Protein AF-0000000078837590 (afdb_homodimer)

Solvent-accessible surface area (backbone atoms only — not comparable to full-atom values): 17586 Å² total; per-residue (Å²): 121,80,47,69,58,87,57,67,64,62,60,65,72,37,72,55,81,73,55,77,30,32,22,43,84,64,49,74,47,42,57,73,75,44,57,78,36,27,34,36,40,36,36,33,42,47,67,76,32,67,61,47,45,52,48,51,50,51,49,50,75,42,40,65,63,36,47,76,66,53,32,44,61,33,37,37,29,40,46,47,33,43,48,43,36,52,52,24,64,75,69,64,49,80,62,54,42,28,25,32,35,66,67,68,38,51,60,35,47,75,52,34,31,50,33,80,94,73,58,31,35,42,34,30,41,35,34,27,37,34,88,41,30,21,73,39,63,47,66,34,67,30,55,60,49,69,77,56,65,68,60,50,50,51,52,54,51,58,70,67,46,76,77,80,127,123,81,48,69,58,87,59,65,62,61,62,64,72,36,71,55,81,75,55,77,29,32,22,44,84,64,49,75,47,41,56,74,74,41,57,78,35,27,35,35,40,36,36,33,44,48,69,76,32,68,60,46,44,54,48,51,51,51,50,49,74,42,41,65,63,36,48,77,68,52,33,46,61,35,38,37,29,40,47,48,33,43,49,44,36,52,50,25,63,75,70,62,48,80,63,54,42,29,25,33,34,68,66,68,38,52,62,34,47,75,53,33,31,50,33,80,91,73,59,32,35,42,33,30,42,35,34,27,38,35,88,41,31,21,72,40,64,46,66,33,67,31,55,60,49,69,78,57,66,66,60,50,50,50,54,53,53,60,69,66,44,75,78,82,126

Structure (mmCIF, N/CA/C/O backbone):
data_AF-0000000078837590-model_v1
#
loop_
_entity.id
_entity.type
_entity.pdbx_description
1 polymer Peroxiredoxin
#
loop_
_atom_site.group_PDB
_atom_site.id
_atom_site.type_symbol
_atom_site.label_atom_id
_atom_site.label_alt_id
_atom_site.label_comp_id
_atom_site.label_asym_id
_atom_site.label_entity_id
_atom_site.label_seq_id
_atom_site.pdbx_PDB_ins_code
_atom_site.Cartn_x
_atom_site.Cartn_y
_atom_site.Cartn_z
_atom_site.occupancy
_atom_site.B_iso_or_equiv
_atom_site.auth_seq_id
_atom_site.auth_comp_id
_atom_site.auth_asym_id
_atom_site.auth_atom_id
_atom_site.pdbx_PDB_model_num
ATOM 1 N N . MET A 1 1 ? 6.086 10.523 -9.984 1 81 1 MET A N 1
ATOM 2 C CA . MET A 1 1 ? 4.656 10.742 -10.188 1 81 1 MET A CA 1
ATOM 3 C C . MET A 1 1 ? 4.375 12.1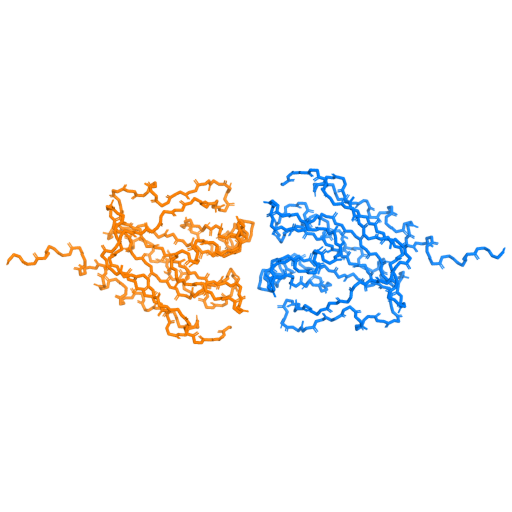95 -10.539 1 81 1 MET A C 1
ATOM 5 O O . MET A 1 1 ? 4.992 13.109 -9.984 1 81 1 MET A O 1
ATOM 9 N N . GLU A 1 2 ? 3.623 12.359 -11.523 1 84.5 2 GLU A N 1
ATOM 10 C CA . GLU A 1 2 ? 3.254 13.695 -11.984 1 84.5 2 GLU A CA 1
ATOM 11 C C . GLU A 1 2 ? 1.745 13.812 -12.18 1 84.5 2 GLU A C 1
ATOM 13 O O . GLU A 1 2 ? 1.068 12.82 -12.445 1 84.5 2 GLU A O 1
ATOM 18 N N . GLY A 1 3 ? 1.24 14.961 -11.891 1 91.5 3 GLY A N 1
ATOM 19 C CA . GLY A 1 3 ? -0.169 15.242 -12.109 1 91.5 3 GLY A CA 1
ATOM 20 C C . GLY A 1 3 ? -0.616 16.562 -11.5 1 91.5 3 GLY A C 1
ATOM 21 O O . GLY A 1 3 ? -0.121 16.953 -10.445 1 91.5 3 GLY A O 1
ATOM 22 N N . ASP A 1 4 ? -1.577 17.141 -12.156 1 95.62 4 ASP A N 1
ATOM 23 C CA . ASP A 1 4 ? -2.174 18.359 -11.641 1 95.62 4 ASP A CA 1
ATOM 24 C C . ASP A 1 4 ? -3.176 18.062 -10.531 1 95.62 4 ASP A C 1
ATOM 26 O O . ASP A 1 4 ? -3.768 16.984 -10.5 1 95.62 4 ASP A O 1
ATOM 30 N N . ALA A 1 5 ? -3.289 19.016 -9.68 1 95.94 5 ALA A N 1
ATOM 31 C CA . ALA A 1 5 ? -4.34 18.891 -8.672 1 95.94 5 ALA A CA 1
ATOM 32 C C . ALA A 1 5 ? -5.711 18.75 -9.32 1 95.94 5 ALA A C 1
ATOM 34 O O . ALA A 1 5 ? -6 19.422 -10.32 1 95.94 5 ALA A O 1
ATOM 35 N N . VAL A 1 6 ? -6.508 17.984 -8.742 1 94.62 6 VAL A N 1
ATOM 36 C CA . VAL A 1 6 ? -7.836 17.766 -9.305 1 94.62 6 VAL A CA 1
ATOM 37 C C . VAL A 1 6 ? -8.891 18 -8.227 1 94.62 6 VAL A C 1
ATOM 39 O O . VAL A 1 6 ? -10.07 17.703 -8.43 1 94.62 6 VAL A O 1
ATOM 42 N N . SER A 1 7 ? -8.461 18.453 -7.07 1 93.31 7 SER A N 1
ATOM 43 C CA . SER A 1 7 ? -9.359 18.594 -5.93 1 93.31 7 SER A CA 1
ATOM 44 C C . SER A 1 7 ? -9.336 20.016 -5.379 1 93.31 7 SER A C 1
ATOM 46 O O . SER A 1 7 ? -8.352 20.734 -5.559 1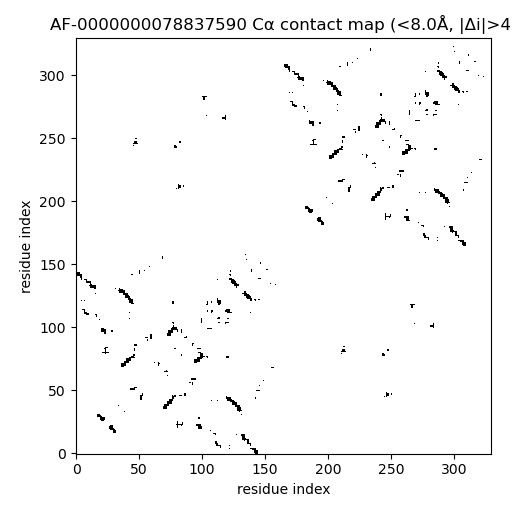 9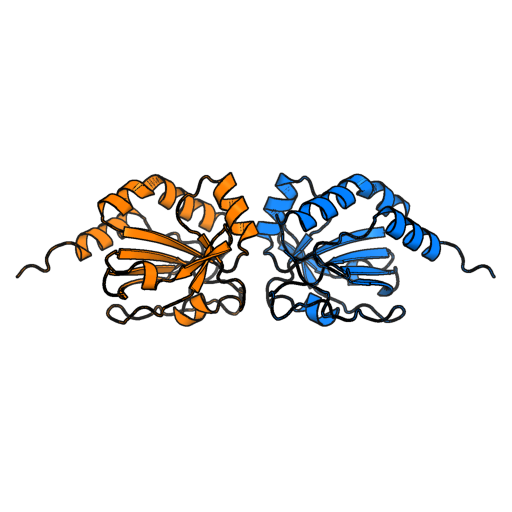3.31 7 SER A O 1
ATOM 48 N N . THR A 1 8 ? -10.461 20.359 -4.75 1 92.69 8 THR A N 1
ATOM 49 C CA . THR A 1 8 ? -10.562 21.578 -3.961 1 92.69 8 THR A CA 1
ATOM 50 C C . THR A 1 8 ? -10.648 21.25 -2.473 1 92.69 8 THR A C 1
ATOM 52 O O . THR A 1 8 ? -11.523 20.5 -2.045 1 92.69 8 THR A O 1
ATOM 55 N N . PRO A 1 9 ? -9.719 21.797 -1.776 1 95.5 9 PRO A N 1
ATOM 56 C CA . PRO A 1 9 ? -9.695 21.453 -0.353 1 95.5 9 PRO A CA 1
ATOM 57 C C . PRO A 1 9 ? -10.93 21.953 0.394 1 95.5 9 PRO A C 1
ATOM 59 O O . PRO A 1 9 ? -11.648 22.812 -0.107 1 95.5 9 PRO A O 1
ATOM 62 N N . LEU A 1 10 ? -11.18 21.375 1.578 1 98 10 LEU A N 1
ATOM 63 C CA . LEU A 1 10 ? -12.195 21.859 2.504 1 98 10 LEU A CA 1
ATOM 64 C C . LEU A 1 10 ? -11.922 23.312 2.898 1 98 10 LEU A C 1
ATOM 66 O O . LEU A 1 10 ? -10.781 23.766 2.836 1 98 10 LEU A O 1
ATOM 70 N N . LYS A 1 11 ? -12.906 23.969 3.357 1 97.25 11 LYS A N 1
ATOM 71 C CA . LYS A 1 11 ? -12.781 25.391 3.674 1 97.25 11 LYS A CA 1
ATOM 72 C C . LYS A 1 11 ? -12.195 25.594 5.066 1 97.25 11 LYS A C 1
ATOM 74 O O . LYS A 1 11 ? -12.539 24.875 6.004 1 97.25 11 LYS A O 1
ATOM 79 N N . VAL A 1 12 ? -11.367 26.547 5.137 1 97.94 12 VAL A N 1
ATOM 80 C CA . VAL A 1 12 ? -10.867 27 6.434 1 97.94 12 VAL A CA 1
ATOM 81 C C . VAL A 1 12 ? -12.031 27.516 7.277 1 97.94 12 VAL A C 1
ATOM 83 O O . VAL A 1 12 ? -12.922 28.203 6.77 1 97.94 12 VAL A O 1
ATOM 86 N N . GLY A 1 13 ? -12.031 27.188 8.484 1 98 13 GLY A N 1
ATOM 87 C CA . GLY A 1 13 ? -13.094 27.625 9.383 1 98 13 GLY A CA 1
ATOM 88 C C . GLY A 1 13 ? -14.117 26.547 9.656 1 98 13 GLY A C 1
ATOM 89 O O . GLY A 1 13 ? -14.898 26.656 10.602 1 98 13 GLY A O 1
ATOM 90 N N . GLU A 1 14 ? -14.117 25.516 8.891 1 98.12 14 GLU A N 1
ATOM 91 C CA . GLU A 1 14 ? -15.062 24.406 9.07 1 98.12 14 GLU A CA 1
ATOM 92 C C . GLU A 1 14 ? -14.492 23.328 9.984 1 98.12 14 GLU A C 1
ATOM 94 O O . GLU A 1 14 ? -13.273 23.203 10.117 1 98.12 14 GLU A O 1
ATOM 99 N N . PRO A 1 15 ? -15.406 22.641 10.664 1 98.44 15 PRO A N 1
ATOM 100 C CA . PRO A 1 15 ? -14.914 21.5 11.43 1 98.44 15 PRO A CA 1
ATOM 101 C C . PRO A 1 15 ? -14.25 20.438 10.555 1 98.44 15 PRO A C 1
ATOM 103 O O . PRO A 1 15 ? -14.734 20.141 9.453 1 98.44 15 PRO A O 1
ATOM 106 N N . ALA A 1 16 ? -13.125 19.953 10.961 1 98.81 16 ALA A N 1
ATOM 107 C CA . ALA A 1 16 ? -12.461 18.875 10.242 1 98.81 16 ALA A CA 1
ATOM 108 C C . ALA A 1 16 ? -13.234 17.562 10.383 1 98.81 16 ALA A C 1
ATOM 110 O O . ALA A 1 16 ? -13.625 17.188 11.492 1 98.81 16 ALA A O 1
ATOM 111 N N . PRO A 1 17 ? -13.508 16.859 9.336 1 98.81 17 PRO A N 1
ATOM 112 C CA . PRO A 1 17 ? -14.125 15.547 9.477 1 98.81 17 PRO A CA 1
ATOM 113 C C . PRO A 1 17 ? -13.32 14.609 10.375 1 98.81 17 PRO A C 1
ATOM 115 O O . PRO A 1 17 ? -12.109 14.461 10.188 1 98.81 17 PRO A O 1
ATOM 118 N N . ASP A 1 18 ? -13.961 13.977 11.305 1 98.69 18 ASP A N 1
ATOM 119 C CA . ASP A 1 18 ? -13.273 13.016 12.164 1 98.69 18 ASP A CA 1
ATOM 120 C C . ASP A 1 18 ? -13 11.711 11.414 1 98.69 18 ASP A C 1
ATOM 122 O O . ASP A 1 18 ? -13.578 11.461 10.359 1 98.69 18 ASP A O 1
ATOM 126 N N . PHE A 1 19 ? -12.031 10.938 11.898 1 98.88 19 PHE A N 1
ATOM 127 C CA . PHE A 1 19 ? -11.719 9.625 11.352 1 98.88 19 PHE A CA 1
ATOM 128 C C . PHE A 1 19 ? -11.109 8.719 12.414 1 98.88 19 PHE A C 1
ATOM 130 O O . PHE A 1 19 ? -10.773 9.18 13.508 1 98.88 19 PHE A O 1
ATOM 137 N N . ALA A 1 20 ? -11.086 7.457 12.172 1 98.75 20 ALA A N 1
ATOM 138 C CA . ALA A 1 20 ? -10.367 6.426 12.922 1 98.75 20 ALA A CA 1
ATOM 139 C C . ALA A 1 20 ? -9.562 5.527 11.992 1 98.75 20 ALA A C 1
ATOM 141 O O . ALA A 1 20 ? -10.125 4.836 11.141 1 98.75 20 ALA A O 1
ATOM 142 N N . LEU A 1 21 ? -8.227 5.598 12.102 1 98.88 21 LEU A N 1
ATOM 143 C CA . LEU A 1 21 ? -7.336 4.844 11.219 1 98.88 21 LEU A CA 1
ATOM 144 C C . LEU A 1 21 ? -6.25 4.137 12.023 1 98.88 21 LEU A C 1
ATOM 146 O O . LEU A 1 21 ? -5.781 4.66 13.039 1 98.88 21 LEU A O 1
ATOM 150 N N . PRO A 1 22 ? -5.859 2.982 11.625 1 98.69 22 PRO A N 1
ATOM 151 C CA . PRO A 1 22 ? -4.73 2.334 12.289 1 98.69 22 PRO A CA 1
ATOM 152 C C . PRO A 1 22 ? -3.389 2.971 11.938 1 98.69 22 PRO A C 1
ATOM 154 O O . PRO A 1 22 ? -3.188 3.393 10.789 1 98.69 22 PRO A O 1
ATOM 157 N N . ASP A 1 23 ? -2.539 3.051 12.898 1 98.5 23 ASP A N 1
ATOM 158 C CA . ASP A 1 23 ? -1.154 3.422 12.625 1 98.5 23 ASP A CA 1
ATOM 159 C C . ASP A 1 23 ? -0.311 2.193 12.297 1 98.5 23 ASP A C 1
ATOM 161 O O . ASP A 1 23 ? -0.845 1.096 12.117 1 98.5 23 ASP A O 1
ATOM 165 N N . ALA A 1 24 ? 0.963 2.367 12.172 1 97.81 24 ALA A N 1
ATOM 166 C CA . ALA A 1 24 ? 1.878 1.322 11.719 1 97.81 24 ALA A CA 1
ATOM 167 C C . ALA A 1 24 ? 1.922 0.165 12.711 1 97.81 24 ALA A C 1
ATOM 169 O O . ALA A 1 24 ? 2.348 -0.941 12.367 1 97.81 24 ALA A O 1
ATOM 170 N N . ASN A 1 25 ? 1.481 0.411 13.953 1 96.62 25 ASN A N 1
ATOM 171 C CA . ASN A 1 25 ? 1.479 -0.621 14.984 1 96.62 25 ASN A CA 1
ATOM 172 C C . ASN A 1 25 ? 0.105 -1.266 15.133 1 96.62 25 ASN A C 1
ATOM 174 O O . ASN A 1 25 ? -0.098 -2.117 16 1 96.62 25 ASN A O 1
ATOM 178 N N . GLY A 1 26 ? -0.801 -0.802 14.352 1 97.12 26 GLY A N 1
ATOM 179 C CA . GLY A 1 26 ? -2.146 -1.353 14.406 1 97.12 26 GLY A CA 1
ATOM 180 C C . GLY A 1 26 ? -3.037 -0.661 15.422 1 97.12 26 GLY A C 1
ATOM 181 O O . GLY A 1 26 ? -4.191 -1.051 15.609 1 97.12 26 GLY A O 1
ATOM 182 N N . GLN A 1 27 ? -2.488 0.329 16.047 1 97.81 27 GLN A N 1
ATOM 183 C CA . GLN A 1 27 ? -3.291 1.099 17 1 97.81 27 GLN A CA 1
ATOM 184 C C . GLN A 1 27 ? -4.203 2.084 16.266 1 97.81 27 GLN A C 1
ATOM 186 O O . GLN A 1 27 ? -3.752 2.824 15.391 1 97.81 27 GLN A O 1
ATOM 191 N N . VAL A 1 28 ? -5.477 2.072 16.672 1 98.5 28 VAL A N 1
ATOM 192 C CA . VAL A 1 28 ? -6.43 2.99 16.062 1 98.5 28 VAL A CA 1
ATOM 193 C C . VAL A 1 28 ? -6.211 4.402 16.594 1 98.5 28 VAL A C 1
ATOM 195 O O . VAL A 1 28 ? -6.172 4.605 17.812 1 98.5 28 VAL A O 1
ATOM 198 N N . VAL A 1 29 ? -6.027 5.348 15.75 1 98.5 29 VAL A N 1
ATOM 199 C CA . VAL A 1 29 ? -5.859 6.766 16.062 1 98.5 29 VAL A CA 1
ATOM 200 C C . VAL A 1 29 ? -7.039 7.559 15.516 1 98.5 29 VAL A C 1
ATOM 202 O O . VAL A 1 29 ? -7.414 7.402 14.352 1 98.5 29 VAL A O 1
ATOM 205 N N . ARG A 1 30 ? -7.602 8.336 16.328 1 98.62 30 ARG A N 1
ATOM 206 C CA . ARG A 1 30 ? -8.703 9.219 15.945 1 98.62 30 ARG A CA 1
ATOM 207 C C . ARG A 1 30 ? -8.258 10.68 15.938 1 98.62 30 ARG A C 1
ATOM 209 O O . ARG A 1 30 ? -7.461 11.094 16.781 1 98.62 30 ARG A O 1
ATOM 216 N N . LEU A 1 31 ? -8.836 11.422 14.977 1 98.62 31 LEU A N 1
ATOM 217 C CA . LEU A 1 31 ? -8.555 12.852 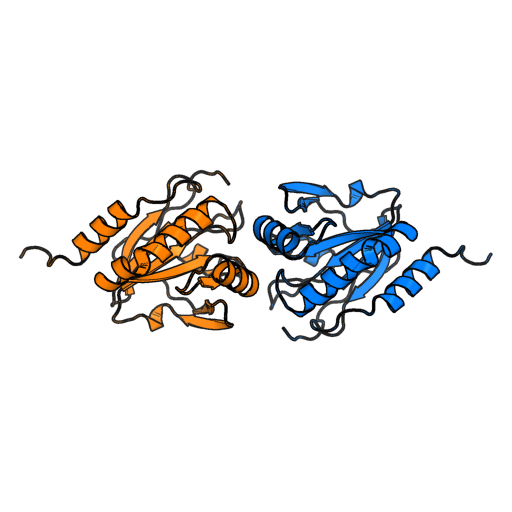15 1 98.62 31 LEU A CA 1
ATOM 218 C C . LEU A 1 31 ? -8.984 13.477 16.328 1 98.62 31 LEU A C 1
ATOM 220 O O . LEU A 1 31 ? -8.297 14.344 16.859 1 98.62 31 LEU A O 1
ATOM 224 N N . SER A 1 32 ? -10.125 13.047 16.812 1 97.88 32 SER A N 1
ATOM 225 C CA . SER A 1 32 ? -10.711 13.617 18.016 1 97.88 32 SER A CA 1
ATOM 226 C C . SER A 1 32 ? -9.812 13.375 19.219 1 97.88 32 SER A C 1
ATOM 228 O O . SER A 1 32 ? -9.969 14.031 20.266 1 97.88 32 SER A O 1
ATOM 230 N N . ASP A 1 33 ? -8.898 12.383 19.125 1 96.06 33 ASP A N 1
ATOM 231 C CA . ASP A 1 33 ? -7.957 12.102 20.203 1 96.06 33 ASP A CA 1
ATOM 232 C C . ASP A 1 33 ? -6.973 13.258 20.375 1 96.06 33 ASP A C 1
ATOM 234 O O . ASP A 1 33 ? -6.281 13.344 21.391 1 96.06 33 ASP A O 1
ATOM 238 N N . PHE A 1 34 ? -6.895 14.18 19.438 1 96.69 34 PHE A N 1
ATOM 239 C CA . PHE A 1 34 ? -5.902 15.242 19.453 1 96.69 34 PHE A CA 1
ATOM 240 C C . PHE A 1 34 ? -6.52 16.547 19.938 1 96.69 34 PHE A C 1
ATOM 242 O O . PHE A 1 34 ? -5.871 17.594 19.891 1 96.69 34 PHE A O 1
ATOM 249 N N . ARG A 1 35 ? -7.82 16.562 20.359 1 96.19 35 ARG A N 1
ATOM 250 C CA . ARG A 1 35 ? -8.398 17.781 20.906 1 96.19 35 ARG A CA 1
ATOM 251 C C . ARG A 1 35 ? -7.512 18.375 22 1 96.19 35 ARG A C 1
ATOM 253 O O . ARG A 1 35 ? -6.898 17.625 22.766 1 96.19 35 ARG A O 1
ATOM 260 N N . GLY A 1 36 ? -7.414 19.734 22 1 95.44 36 GLY A N 1
ATOM 261 C CA . GLY A 1 36 ? -6.512 20.406 22.922 1 95.44 36 GLY A CA 1
ATOM 262 C C . GLY A 1 36 ? -5.145 20.672 22.328 1 95.44 36 GLY A C 1
ATOM 263 O O . GLY A 1 36 ? -4.352 21.422 22.906 1 95.44 36 GLY A O 1
ATOM 264 N N . ARG A 1 37 ? -4.891 20.141 21.156 1 94.31 37 ARG A N 1
ATOM 265 C CA . ARG A 1 37 ? -3.641 20.328 20.422 1 94.31 37 ARG A CA 1
ATOM 266 C C . ARG A 1 37 ? -3.91 20.656 18.953 1 94.31 37 ARG A C 1
ATOM 268 O O . ARG A 1 37 ? -4.965 20.312 18.422 1 94.31 37 ARG A O 1
ATOM 275 N N . ASN A 1 38 ? -2.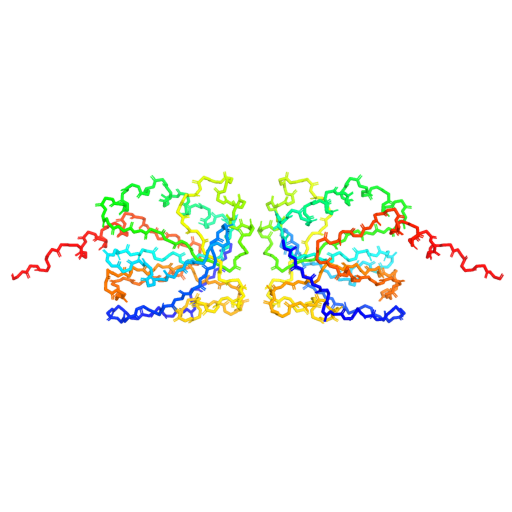998 21.328 18.344 1 97.5 38 ASN A N 1
ATOM 276 C CA . ASN A 1 38 ? -3.039 21.516 16.906 1 97.5 38 ASN A CA 1
ATOM 277 C C . ASN A 1 38 ? -2.445 20.312 16.172 1 97.5 38 ASN A C 1
ATOM 279 O O . ASN A 1 38 ? -1.45 19.734 16.609 1 97.5 38 ASN A O 1
ATOM 283 N N . VAL A 1 39 ? -3.072 19.938 15.102 1 98.69 39 VAL A N 1
ATOM 284 C CA . VAL A 1 39 ? -2.623 18.781 14.328 1 98.69 39 VAL A CA 1
ATOM 285 C C . VAL A 1 39 ? -2.418 19.188 12.867 1 98.69 39 VAL A C 1
ATOM 287 O O . VAL A 1 39 ? -3.295 19.797 12.258 1 98.69 39 VAL A O 1
ATOM 290 N N . LEU A 1 40 ? -1.256 18.922 12.375 1 98.88 40 LEU A N 1
ATOM 291 C CA . LEU A 1 40 ? -1.021 19 10.938 1 98.88 40 LEU A CA 1
ATOM 292 C C . LEU A 1 40 ? -1.229 17.641 10.281 1 98.88 40 LEU A C 1
ATOM 294 O O . LEU A 1 40 ? -0.418 16.734 10.453 1 98.88 40 LEU A O 1
ATOM 298 N N . LEU A 1 41 ? -2.334 17.5 9.562 1 98.88 41 LEU A N 1
ATOM 299 C CA . LEU A 1 41 ? -2.568 16.312 8.742 1 98.88 41 LEU A CA 1
ATOM 300 C C . LEU A 1 41 ? -1.825 16.422 7.418 1 98.88 41 LEU A C 1
ATOM 302 O O . LEU A 1 41 ? -2.021 17.375 6.66 1 98.88 41 LEU A O 1
ATOM 306 N N . VAL A 1 42 ? -1.005 15.523 7.207 1 98.94 42 VAL A N 1
ATOM 307 C CA . VAL A 1 42 ? -0.214 15.461 5.98 1 98.94 42 VAL A CA 1
ATOM 308 C C . VAL A 1 42 ? -0.719 14.328 5.098 1 98.94 42 VAL A C 1
ATOM 310 O O . VAL A 1 42 ? -0.318 13.172 5.27 1 98.94 42 VAL A O 1
ATOM 313 N N . PHE A 1 43 ? -1.58 14.641 4.176 1 98.94 43 PHE A N 1
ATOM 314 C CA . PHE A 1 43 ? -1.967 13.68 3.148 1 98.94 43 PHE A CA 1
ATOM 315 C C . PHE A 1 43 ? -0.892 13.57 2.076 1 98.94 43 PHE A C 1
ATOM 317 O O . PHE A 1 43 ? -0.503 14.57 1.475 1 98.94 43 PHE A O 1
ATOM 324 N N . TYR A 1 44 ? -0.37 12.398 1.866 1 98.81 44 TYR A N 1
ATOM 325 C CA . TYR A 1 44 ? 0.648 12.195 0.842 1 98.81 44 TYR A CA 1
ATOM 326 C C . TYR A 1 44 ? 0.34 10.961 0.003 1 98.81 44 TYR A C 1
ATOM 328 O O . TYR A 1 44 ? -0.373 10.055 0.452 1 98.81 44 TYR A O 1
ATOM 336 N N . PRO A 1 45 ? 0.837 10.891 -1.244 1 98.44 45 PRO A N 1
ATOM 337 C CA . PRO A 1 45 ? 0.424 9.836 -2.174 1 98.44 45 PRO A CA 1
ATOM 338 C C . PRO A 1 45 ? 0.786 8.438 -1.682 1 98.44 45 PRO A C 1
ATOM 340 O O . PRO A 1 45 ? -0.093 7.68 -1.261 1 98.44 45 PRO A O 1
ATOM 343 N N . LEU A 1 46 ? 2.168 8.148 -1.618 1 98.75 46 LEU A N 1
ATOM 344 C CA . LEU A 1 46 ? 2.549 6.766 -1.368 1 98.75 46 LEU A CA 1
ATOM 345 C C . LEU A 1 46 ? 3.869 6.691 -0.608 1 98.75 46 LEU A C 1
ATOM 347 O O . LEU A 1 46 ? 4.781 7.48 -0.867 1 98.75 46 LEU A O 1
ATOM 351 N N . ASP A 1 47 ? 3.922 5.656 0.295 1 98.75 47 ASP A N 1
ATOM 352 C CA . ASP A 1 47 ? 5.211 5.305 0.883 1 98.75 47 ASP A CA 1
ATOM 353 C C . ASP A 1 47 ? 6.25 5.02 -0.2 1 98.75 47 ASP A C 1
ATOM 355 O O . ASP A 1 47 ? 5.914 4.496 -1.265 1 98.75 47 ASP A O 1
ATOM 359 N N . TRP A 1 48 ? 7.605 5.457 0.073 1 98 48 TRP A N 1
ATOM 360 C CA . TRP A 1 48 ? 8.773 5.078 -0.708 1 98 48 TRP A CA 1
ATOM 361 C C . TRP A 1 48 ? 8.836 5.859 -2.016 1 98 48 TRP A C 1
ATOM 363 O O . TRP A 1 48 ? 9.828 5.793 -2.74 1 98 48 TRP A O 1
ATOM 373 N N . SER A 1 49 ? 7.738 6.562 -2.4 1 97.19 49 SER A N 1
ATOM 374 C CA . SER A 1 49 ? 7.887 7.445 -3.553 1 97.19 49 SER A CA 1
ATOM 375 C C . SER A 1 49 ? 8.906 8.547 -3.279 1 97.19 49 SER A C 1
ATOM 377 O O . SER A 1 49 ? 9.016 9.031 -2.15 1 97.19 49 SER A O 1
ATOM 379 N N . PRO A 1 50 ? 9.625 8.977 -4.25 1 95.38 50 PRO A N 1
ATOM 380 C CA . PRO A 1 50 ? 10.695 9.945 -4.023 1 95.38 50 PRO A CA 1
ATOM 381 C C . PRO A 1 50 ? 10.188 11.25 -3.406 1 95.38 50 PRO A C 1
ATOM 383 O O . PRO A 1 50 ? 10.773 11.75 -2.443 1 95.38 50 PRO A O 1
ATOM 386 N N . GLY A 1 51 ? 9.148 11.859 -3.996 1 96.25 51 GLY A N 1
ATOM 387 C CA . GLY A 1 51 ? 8.617 13.109 -3.477 1 96.25 51 GLY A CA 1
ATOM 388 C C . GLY A 1 51 ? 8.117 12.992 -2.049 1 96.25 51 GLY A C 1
ATOM 389 O O . GLY A 1 51 ? 8.344 13.891 -1.232 1 96.25 51 GLY A O 1
ATOM 390 N N . CYS A 1 52 ? 7.441 11.945 -1.725 1 98.06 52 CYS A N 1
ATOM 391 C CA . CYS A 1 52 ? 6.934 11.727 -0.374 1 98.06 52 CYS A CA 1
ATOM 392 C C . CYS A 1 52 ? 8.078 11.492 0.607 1 98.06 52 CYS A C 1
ATOM 394 O O . CYS A 1 52 ? 8.016 11.938 1.756 1 98.06 52 CYS A O 1
ATOM 396 N N . SER A 1 53 ? 9.062 10.758 0.159 1 97.69 53 SER A N 1
ATOM 397 C CA . SER A 1 53 ? 10.234 10.523 0.996 1 97.69 53 SER A CA 1
ATOM 398 C C . SER A 1 53 ? 10.922 11.844 1.363 1 97.69 53 SER A C 1
ATOM 400 O O . SER A 1 53 ? 11.219 12.086 2.533 1 97.69 53 SER A O 1
ATOM 402 N N . ARG A 1 54 ? 11.125 12.695 0.394 1 96.94 54 ARG A N 1
ATOM 403 C CA . ARG A 1 54 ? 11.734 14 0.645 1 96.94 54 ARG A CA 1
ATOM 404 C C . ARG A 1 54 ? 10.906 14.812 1.63 1 96.94 54 ARG A C 1
ATOM 406 O O . ARG A 1 54 ? 11.445 15.398 2.572 1 96.94 54 ARG A O 1
ATOM 413 N N . GLN A 1 55 ? 9.68 14.883 1.395 1 98.06 55 GLN A N 1
ATOM 414 C CA . GLN A 1 55 ? 8.773 15.68 2.219 1 98.06 55 GLN A CA 1
ATOM 415 C C . GLN A 1 55 ? 8.789 15.203 3.668 1 98.06 55 GLN A C 1
ATOM 417 O O . GLN A 1 55 ? 8.992 16 4.586 1 98.06 55 GLN A O 1
ATOM 422 N N . LEU A 1 56 ? 8.578 13.914 3.934 1 98.31 56 LEU A N 1
ATOM 423 C CA . LEU A 1 56 ? 8.422 13.422 5.297 1 98.31 56 LEU A CA 1
ATOM 424 C C . LEU A 1 56 ? 9.766 13.359 6.016 1 98.31 56 LEU A C 1
ATOM 426 O O . LEU A 1 56 ? 9.828 13.523 7.234 1 98.31 56 LEU A O 1
ATOM 430 N N . ASP A 1 57 ? 10.852 13.141 5.215 1 98.31 57 ASP A N 1
ATOM 431 C CA . ASP A 1 57 ? 12.18 13.281 5.805 1 98.31 57 ASP A CA 1
ATOM 432 C C . ASP A 1 57 ? 12.375 14.68 6.387 1 98.31 57 ASP A C 1
ATOM 434 O O . ASP A 1 57 ? 12.891 14.828 7.496 1 98.31 57 ASP A O 1
ATOM 438 N N . LEU A 1 58 ? 12.039 15.633 5.574 1 98.25 58 LEU A N 1
ATOM 439 C CA . LEU A 1 58 ? 12.172 17.016 6.012 1 98.25 58 LEU A CA 1
ATOM 440 C C . LEU A 1 58 ? 11.312 17.281 7.246 1 98.25 58 LEU A C 1
ATOM 442 O O . LEU A 1 58 ? 11.766 17.938 8.188 1 98.25 58 LEU A O 1
ATOM 446 N N . TYR A 1 59 ? 10.039 16.781 7.273 1 98.69 59 TYR A N 1
ATOM 447 C CA . TYR A 1 59 ? 9.164 16.969 8.422 1 98.69 59 TYR A CA 1
ATOM 448 C C . TYR A 1 59 ? 9.734 16.281 9.656 1 98.69 59 TYR A C 1
ATOM 450 O O . TYR A 1 59 ? 9.648 16.812 10.766 1 98.69 59 TYR A O 1
ATOM 458 N N . GLN A 1 60 ? 10.328 15.133 9.484 1 98.75 60 GLN A N 1
ATOM 459 C CA . GLN A 1 60 ? 10.992 14.445 10.586 1 98.75 60 GLN A CA 1
ATOM 460 C C . GLN A 1 60 ? 12.156 15.273 11.117 1 98.75 60 GLN A C 1
ATOM 462 O O . GLN A 1 60 ? 12.32 15.414 12.336 1 98.75 60 GLN A O 1
ATOM 467 N N . GLN A 1 61 ? 12.953 15.797 10.219 1 98.44 61 GLN A N 1
ATOM 468 C CA . GLN A 1 61 ? 14.109 16.609 10.602 1 98.44 61 GLN A CA 1
ATOM 469 C C . GLN A 1 61 ? 13.688 17.828 11.406 1 98.44 61 GLN A C 1
ATOM 471 O O . GLN A 1 61 ? 14.414 18.281 12.289 1 98.44 61 GLN A O 1
ATOM 476 N N . GLU A 1 62 ? 12.516 18.344 11.078 1 98.38 62 GLU A N 1
ATOM 477 C CA . GLU A 1 62 ? 12.062 19.594 11.695 1 98.38 62 GLU A CA 1
ATOM 478 C C . GLU A 1 62 ? 10.977 19.312 12.734 1 98.38 62 GLU A C 1
ATOM 480 O O . GLU A 1 62 ? 10.188 20.203 13.062 1 98.38 62 GLU A O 1
ATOM 485 N N . LEU A 1 63 ? 10.867 18.141 13.172 1 98.44 63 LEU A N 1
ATOM 486 C CA . LEU A 1 63 ? 9.781 17.75 14.062 1 98.44 63 LEU A CA 1
ATOM 487 C C . LEU A 1 63 ? 9.773 18.625 15.32 1 98.44 63 LEU A C 1
ATOM 489 O O . LEU A 1 63 ? 8.711 18.984 15.82 1 98.44 63 LEU A O 1
ATOM 493 N N . ASP A 1 64 ? 10.961 18.984 15.836 1 98.12 64 ASP A N 1
ATOM 494 C CA . ASP A 1 64 ? 11.055 19.812 17.031 1 98.12 64 ASP A CA 1
ATOM 495 C C . ASP A 1 64 ? 10.461 21.203 16.766 1 98.12 64 ASP A C 1
ATOM 497 O O . ASP A 1 64 ? 9.875 21.812 17.656 1 98.12 64 ASP A O 1
ATOM 501 N N . GLU A 1 65 ? 10.68 21.688 15.562 1 97.88 65 GLU A N 1
ATOM 502 C CA . GLU A 1 65 ? 10.109 22.984 15.211 1 97.88 65 GLU A CA 1
ATOM 503 C C . GLU A 1 65 ? 8.586 22.953 15.234 1 97.88 65 GLU A C 1
ATOM 505 O O . GLU A 1 65 ? 7.945 23.906 15.664 1 97.88 65 GLU A O 1
ATOM 510 N N . PHE A 1 66 ? 7.961 21.859 14.805 1 98.12 66 PHE A N 1
ATOM 511 C CA . PHE A 1 66 ? 6.516 21.688 14.898 1 98.12 66 PHE A CA 1
ATOM 512 C C . PHE A 1 66 ? 6.074 21.656 16.359 1 98.12 66 PHE A C 1
ATOM 514 O O . PHE A 1 66 ? 5.113 22.328 16.734 1 98.12 66 PHE A O 1
ATOM 521 N N . ARG A 1 67 ? 6.805 20.953 17.141 1 96.81 67 ARG A N 1
ATOM 522 C CA . ARG A 1 67 ? 6.477 20.812 18.562 1 96.81 67 ARG A CA 1
ATOM 523 C C . ARG A 1 67 ? 6.566 22.156 19.281 1 96.81 67 ARG A C 1
ATOM 525 O O . ARG A 1 67 ? 5.715 22.484 20.109 1 96.81 67 ARG A O 1
ATOM 532 N N . ASN A 1 68 ? 7.602 22.859 18.953 1 96.38 68 ASN A N 1
ATOM 533 C CA . ASN A 1 68 ? 7.781 24.172 19.547 1 96.38 68 ASN A CA 1
ATOM 534 C C . ASN A 1 68 ? 6.602 25.094 19.25 1 96.38 68 ASN A C 1
ATOM 536 O O . ASN A 1 68 ? 6.344 26.047 19.984 1 96.38 68 ASN A O 1
ATOM 540 N N . ARG A 1 69 ? 5.918 24.766 18.188 1 95.25 69 ARG A N 1
ATOM 541 C CA . ARG A 1 69 ? 4.758 25.547 17.797 1 95.25 69 ARG A CA 1
ATOM 542 C C . ARG A 1 69 ? 3.461 24.875 18.234 1 95.25 69 ARG A C 1
ATOM 544 O O . ARG A 1 69 ? 2.377 25.25 17.781 1 95.25 69 ARG A O 1
ATOM 551 N N . ASN A 1 70 ? 3.578 23.797 19.016 1 95.5 70 ASN A N 1
ATOM 552 C CA . ASN A 1 70 ? 2.451 23.047 19.547 1 95.5 70 ASN A CA 1
ATOM 553 C C . ASN A 1 70 ? 1.629 22.406 18.438 1 95.5 70 ASN A C 1
ATOM 555 O O . ASN A 1 70 ? 0.402 22.516 18.422 1 95.5 70 ASN A O 1
ATOM 559 N N . VAL A 1 71 ? 2.293 21.891 17.484 1 97.94 71 VAL A N 1
ATOM 560 C CA . VAL A 1 71 ? 1.65 21.219 16.359 1 97.94 71 VAL A CA 1
ATOM 561 C C . VAL A 1 71 ? 2.115 19.766 16.297 1 97.94 71 VAL A C 1
ATOM 563 O O . VAL A 1 71 ? 3.316 19.484 16.266 1 97.94 71 VAL A O 1
ATOM 566 N N . GLU A 1 72 ? 1.198 18.812 16.344 1 98.06 72 GLU A N 1
ATOM 567 C CA . GLU A 1 72 ? 1.48 17.406 16.094 1 98.06 72 GLU A CA 1
ATOM 568 C C . GLU A 1 72 ? 1.348 17.062 14.617 1 98.06 72 GLU A C 1
ATOM 570 O O . GLU A 1 72 ? 0.386 17.484 13.969 1 98.06 72 GLU A O 1
ATOM 575 N N . VAL A 1 73 ? 2.314 16.406 14.109 1 98.75 73 VAL A N 1
ATOM 576 C CA . VAL A 1 73 ? 2.303 16.016 12.703 1 98.75 73 VAL A CA 1
ATOM 577 C C . VAL A 1 73 ? 1.757 14.602 12.562 1 98.75 73 VAL A C 1
ATOM 579 O O . VAL A 1 73 ? 2.154 13.703 13.305 1 98.75 73 VAL A O 1
ATOM 582 N N . VAL A 1 74 ? 0.834 14.367 11.656 1 98.88 74 VAL A N 1
ATOM 583 C CA . VAL A 1 74 ? 0.253 13.062 11.375 1 98.88 74 VAL A CA 1
ATOM 584 C C . VAL A 1 74 ? 0.203 12.836 9.859 1 98.88 74 VAL A C 1
ATOM 586 O O . VAL A 1 74 ? -0.419 13.609 9.133 1 98.88 74 VAL A O 1
ATOM 589 N N . GLY A 1 75 ? 0.876 11.828 9.406 1 98.94 75 GLY A N 1
ATOM 590 C CA . GLY A 1 75 ? 0.789 11.453 8 1 98.94 75 GLY A CA 1
ATOM 591 C C . GLY A 1 75 ? -0.368 10.523 7.699 1 98.94 75 GLY A C 1
ATOM 592 O O . GLY A 1 75 ? -0.698 9.656 8.508 1 98.94 75 GLY A O 1
ATOM 593 N N . VAL A 1 76 ? -1.009 10.656 6.535 1 98.94 76 VAL A N 1
ATOM 594 C CA . VAL A 1 76 ? -2.113 9.812 6.094 1 98.94 76 VAL A CA 1
ATOM 595 C C . VAL A 1 76 ? -1.9 9.406 4.637 1 98.94 76 VAL A C 1
ATOM 597 O O . VAL A 1 76 ? -1.696 10.258 3.77 1 98.94 76 VAL A O 1
ATOM 600 N N . SER A 1 77 ? -1.889 8.18 4.359 1 98.94 77 SER A N 1
ATOM 601 C CA . SER A 1 77 ? -1.915 7.68 2.988 1 98.94 77 SER A CA 1
ATOM 602 C C . SER A 1 77 ? -2.658 6.352 2.9 1 98.94 77 SER A C 1
ATOM 604 O O . SER A 1 77 ? -3.078 5.801 3.92 1 98.94 77 SER A O 1
ATOM 606 N N . VAL A 1 78 ? -2.793 5.828 1.703 1 98.88 78 VAL A N 1
ATOM 607 C CA . VAL A 1 78 ? -3.629 4.652 1.482 1 98.88 78 VAL A CA 1
ATOM 608 C C . VAL A 1 78 ? -2.787 3.385 1.627 1 98.88 78 VAL A C 1
ATOM 610 O O . VAL A 1 78 ? -3.297 2.273 1.472 1 98.88 78 VAL A O 1
ATOM 613 N N . ASP A 1 79 ? -1.454 3.486 1.838 1 98.88 79 ASP A N 1
ATOM 614 C CA . ASP A 1 79 ? -0.612 2.309 2.014 1 98.88 79 ASP A CA 1
ATOM 615 C C . ASP A 1 79 ? -0.974 1.562 3.297 1 98.88 79 ASP A C 1
ATOM 617 O O . ASP A 1 79 ? -1.599 2.129 4.195 1 98.88 79 ASP A O 1
ATOM 621 N N . SER A 1 80 ? -0.666 0.287 3.363 1 98.62 80 SER A N 1
ATOM 622 C CA . SER A 1 80 ? -1.01 -0.558 4.5 1 98.62 80 SER A CA 1
ATOM 623 C C . SER A 1 80 ? -0.175 -0.202 5.727 1 98.62 80 SER A C 1
ATOM 625 O O . SER A 1 80 ? 0.854 0.467 5.609 1 98.62 80 SER A O 1
ATOM 627 N N . LEU A 1 81 ? -0.617 -0.698 6.871 1 98.38 81 LEU A N 1
ATOM 628 C CA . LEU A 1 81 ? 0.13 -0.457 8.102 1 98.38 81 LEU A CA 1
ATOM 629 C C . LEU A 1 81 ? 1.512 -1.099 8.031 1 98.38 81 LEU A C 1
ATOM 631 O O . LEU A 1 81 ? 2.473 -0.577 8.602 1 98.38 81 LEU A O 1
ATOM 635 N N . TYR A 1 82 ? 1.725 -2.213 7.301 1 98.62 82 TYR A N 1
ATOM 636 C CA . TYR A 1 82 ? 3.02 -2.869 7.172 1 98.62 82 TYR A CA 1
ATOM 637 C C . TYR A 1 82 ? 3.982 -2.023 6.348 1 98.62 82 TYR A C 1
ATOM 639 O O . TYR A 1 82 ? 5.156 -1.893 6.695 1 98.62 82 TYR A O 1
ATOM 647 N N . SER A 1 83 ? 3.465 -1.496 5.246 1 98.75 83 SER A N 1
ATOM 648 C CA . SER A 1 83 ? 4.281 -0.579 4.457 1 98.75 83 SER A CA 1
ATOM 649 C C . SER A 1 83 ? 4.695 0.638 5.277 1 98.75 83 SER A C 1
ATOM 651 O O . SER A 1 83 ? 5.867 1.025 5.273 1 98.75 83 SER A O 1
ATOM 653 N N . HIS A 1 84 ? 3.711 1.252 5.969 1 98.81 84 HIS A N 1
ATOM 654 C CA . HIS A 1 84 ? 4.012 2.383 6.84 1 98.81 84 HIS A CA 1
ATOM 655 C C . HIS A 1 84 ? 5.125 2.037 7.824 1 98.81 84 HIS A C 1
ATOM 657 O O . HIS A 1 84 ? 6.07 2.812 7.996 1 98.81 84 HIS A O 1
ATOM 663 N N . GLY A 1 85 ? 4.941 0.91 8.508 1 98.62 85 GLY A N 1
ATOM 664 C CA . GLY A 1 85 ? 5.91 0.506 9.516 1 98.62 85 GLY A CA 1
ATOM 665 C C . GLY A 1 85 ? 7.309 0.316 8.961 1 98.62 85 GLY A C 1
ATOM 666 O O . GLY A 1 85 ? 8.281 0.796 9.547 1 98.62 85 GLY A O 1
ATOM 667 N N . ALA A 1 86 ? 7.41 -0.408 7.875 1 98.56 86 ALA A N 1
ATOM 668 C CA . ALA A 1 86 ? 8.703 -0.657 7.25 1 98.56 86 ALA A CA 1
ATOM 669 C C . ALA A 1 86 ? 9.359 0.646 6.801 1 98.56 86 ALA A C 1
ATOM 671 O O . ALA A 1 86 ? 10.547 0.863 7.023 1 98.56 86 ALA A O 1
ATOM 672 N N . TRP A 1 87 ? 8.562 1.489 6.125 1 98.5 87 TRP A N 1
ATOM 673 C CA . TRP A 1 87 ? 9.055 2.768 5.621 1 98.5 87 TRP A CA 1
ATOM 674 C C . TRP A 1 87 ? 9.555 3.648 6.762 1 98.5 87 TRP A C 1
ATOM 676 O O . TRP A 1 87 ? 10.648 4.215 6.688 1 98.5 87 TRP A O 1
ATOM 686 N N . ALA A 1 88 ? 8.75 3.742 7.789 1 98.5 88 ALA A N 1
ATOM 687 C CA . ALA A 1 88 ? 9.109 4.543 8.953 1 98.5 88 ALA A CA 1
ATOM 688 C C . ALA A 1 88 ? 10.391 4.027 9.602 1 98.5 88 ALA A C 1
ATOM 690 O O . ALA A 1 88 ? 11.234 4.816 10.023 1 98.5 88 ALA A O 1
ATOM 691 N N . ALA A 1 89 ? 10.516 2.727 9.719 1 97.69 89 ALA A N 1
ATOM 692 C CA . ALA A 1 89 ? 11.695 2.121 10.328 1 97.69 89 ALA A CA 1
ATOM 693 C C . ALA A 1 89 ? 12.945 2.414 9.5 1 97.69 89 ALA A C 1
ATOM 695 O O . ALA A 1 89 ? 13.992 2.758 10.055 1 97.69 89 ALA A O 1
ATOM 696 N N . VAL A 1 90 ? 12.844 2.312 8.211 1 96.88 90 VAL A N 1
ATOM 697 C CA . VAL A 1 90 ? 13.984 2.492 7.316 1 96.88 90 VAL A CA 1
ATOM 698 C C . VAL A 1 90 ? 14.398 3.961 7.293 1 96.88 90 VAL A C 1
ATOM 700 O O . VAL A 1 90 ? 15.594 4.277 7.281 1 96.88 90 VAL A O 1
ATOM 703 N N . ARG A 1 91 ? 13.469 4.844 7.367 1 96.56 91 ARG A N 1
ATOM 704 C CA . ARG A 1 91 ? 13.75 6.258 7.133 1 96.56 91 ARG A CA 1
ATOM 705 C C . ARG A 1 91 ? 13.828 7.023 8.453 1 96.56 91 ARG A C 1
ATOM 707 O O . ARG A 1 91 ? 14.164 8.211 8.461 1 96.56 91 ARG A O 1
ATOM 714 N N . GLY A 1 92 ? 13.461 6.379 9.516 1 97.88 92 GLY A N 1
ATOM 715 C CA . GLY A 1 92 ? 13.523 7.012 10.828 1 97.88 92 GLY A CA 1
ATOM 716 C C . GLY A 1 92 ? 12.383 7.98 11.078 1 97.88 92 GLY A C 1
ATOM 717 O O . GLY A 1 92 ? 12.562 9 11.742 1 97.88 92 GLY A O 1
ATOM 718 N N . VAL A 1 93 ? 11.242 7.793 10.469 1 98.5 93 VAL A N 1
ATOM 719 C CA . VAL A 1 93 ? 10.055 8.617 10.703 1 98.5 93 VAL A CA 1
ATOM 720 C C . VAL A 1 93 ? 9.414 8.234 12.039 1 98.5 93 VAL A C 1
ATOM 722 O O . VAL A 1 93 ? 9.102 7.066 12.266 1 98.5 93 VAL A O 1
ATOM 725 N N . THR A 1 94 ? 9.188 9.234 12.914 1 98.5 94 THR A N 1
ATOM 726 C CA . THR A 1 94 ? 8.766 8.875 14.266 1 98.5 94 THR A CA 1
ATOM 727 C C . THR A 1 94 ? 7.367 9.406 14.547 1 98.5 94 THR A C 1
ATOM 729 O O . THR A 1 94 ? 6.762 9.062 15.562 1 98.5 94 THR A O 1
ATOM 732 N N . PHE A 1 95 ? 6.812 10.305 13.742 1 98.44 95 PHE A N 1
ATOM 733 C CA . PHE A 1 95 ? 5.426 10.711 13.922 1 98.44 95 PHE A CA 1
ATOM 734 C C . PHE A 1 95 ? 4.477 9.688 13.312 1 98.44 95 PHE A C 1
ATOM 736 O O . PHE A 1 95 ? 4.883 8.883 12.469 1 98.44 95 PHE A O 1
ATOM 743 N N . PRO A 1 96 ? 3.199 9.648 13.711 1 98.44 96 PRO A N 1
ATOM 744 C CA . PRO A 1 96 ? 2.287 8.594 13.258 1 98.44 96 PRO A CA 1
ATOM 745 C C . PRO A 1 96 ? 1.987 8.672 11.766 1 98.44 96 PRO A C 1
ATOM 747 O O . PRO A 1 96 ? 1.781 9.766 11.227 1 98.44 96 PRO A O 1
ATOM 750 N N . LEU A 1 97 ? 2.061 7.551 11.164 1 98.88 97 LEU A N 1
ATOM 751 C CA . LEU A 1 97 ? 1.545 7.336 9.82 1 98.88 97 LEU A CA 1
ATOM 752 C C . LEU A 1 97 ? 0.278 6.488 9.852 1 98.88 97 LEU A C 1
ATOM 754 O O . LEU A 1 97 ? 0.295 5.355 10.344 1 98.88 97 LEU A O 1
ATOM 758 N N . LEU A 1 98 ? -0.797 7.055 9.375 1 98.94 98 LEU A N 1
ATOM 759 C CA . LEU A 1 98 ? -2.096 6.395 9.438 1 98.94 98 LEU A CA 1
ATOM 760 C C . LEU A 1 98 ? -2.471 5.789 8.094 1 98.94 98 LEU A C 1
ATOM 762 O O . LEU A 1 98 ? -2.264 6.414 7.047 1 98.94 98 LEU A O 1
ATOM 766 N N . ALA A 1 99 ? -3.033 4.605 8.18 1 98.94 99 ALA A N 1
ATOM 767 C CA . ALA A 1 99 ? -3.371 3.861 6.969 1 98.94 99 ALA A CA 1
ATOM 768 C C . ALA A 1 99 ? -4.824 4.094 6.57 1 98.94 99 ALA A C 1
ATOM 770 O O . ALA A 1 99 ? -5.738 3.535 7.176 1 98.94 99 ALA A O 1
ATOM 771 N N . ASP A 1 100 ? -5.059 4.898 5.598 1 98.94 100 ASP A N 1
ATOM 772 C CA . ASP A 1 100 ? -6.359 5.051 4.949 1 98.94 100 ASP A CA 1
ATOM 773 C C . ASP A 1 100 ? -6.578 3.963 3.896 1 98.94 100 ASP A C 1
ATOM 775 O O . ASP A 1 100 ? -6.895 4.266 2.744 1 98.94 100 ASP A O 1
ATOM 779 N N . PHE A 1 101 ? -6.48 2.775 4.223 1 98.88 101 PHE A N 1
ATOM 780 C CA . PHE A 1 101 ? -6.203 1.61 3.393 1 98.88 101 PHE A CA 1
ATOM 781 C C . PHE A 1 101 ? -7.5 0.912 2.992 1 98.88 101 PHE A C 1
ATOM 783 O O . PHE A 1 101 ? -7.645 0.467 1.853 1 98.88 101 PHE A O 1
ATOM 790 N N . ASN A 1 102 ? -8.469 0.733 3.984 1 98.5 102 ASN A N 1
ATOM 791 C CA . ASN A 1 102 ? -9.703 0.007 3.705 1 98.5 102 ASN A CA 1
ATOM 792 C C . ASN A 1 102 ? -10.875 0.573 4.5 1 98.5 102 ASN A C 1
ATOM 794 O O . ASN A 1 102 ? -10.891 0.505 5.73 1 98.5 102 ASN A O 1
ATOM 798 N N . PRO A 1 103 ? -11.945 0.999 3.918 1 98 103 PRO A N 1
ATOM 799 C CA . PRO A 1 103 ? -12.039 1.242 2.477 1 98 103 PRO A CA 1
ATOM 800 C C . PRO A 1 103 ? -10.977 2.213 1.975 1 98 103 PRO A C 1
ATOM 802 O O . PRO A 1 103 ? -10.695 3.225 2.627 1 98 103 PRO A O 1
ATOM 805 N N . LYS A 1 104 ? -10.398 1.944 0.799 1 98.75 104 LYS A N 1
ATOM 806 C CA . LYS A 1 104 ? -9.273 2.715 0.287 1 98.75 104 LYS A CA 1
ATOM 807 C C . LYS A 1 104 ? -9.656 4.176 0.066 1 98.75 104 LYS A C 1
ATOM 809 O O . LYS A 1 104 ? -10.57 4.473 -0.71 1 98.75 104 LYS A O 1
ATOM 814 N N . GLY A 1 105 ? -8.961 5.078 0.759 1 98.81 105 GLY A N 1
ATOM 815 C CA . GLY A 1 105 ? -9.07 6.504 0.502 1 98.81 105 GLY A CA 1
ATOM 816 C C . GLY A 1 105 ? -10.328 7.117 1.098 1 98.81 105 GLY A C 1
ATOM 817 O O . GLY A 1 105 ? -10.734 8.211 0.707 1 98.81 105 GLY A O 1
ATOM 818 N N . GLU A 1 106 ? -11.023 6.426 1.964 1 98.75 106 GLU A N 1
ATOM 819 C CA . GLU A 1 106 ? -12.25 6.949 2.559 1 98.75 106 GLU A CA 1
ATOM 820 C C . GLU A 1 106 ? -12.008 8.297 3.234 1 98.75 106 GLU A C 1
ATOM 822 O O . GLU A 1 106 ? -12.781 9.234 3.053 1 98.75 106 GLU A O 1
ATOM 827 N N . VAL A 1 107 ? -10.977 8.43 4.059 1 98.88 107 VAL A N 1
ATOM 828 C CA . VAL A 1 107 ? -10.672 9.664 4.766 1 98.88 107 VAL A CA 1
ATOM 829 C C . VAL A 1 107 ? -10.227 10.734 3.766 1 98.88 107 VAL A C 1
ATOM 831 O O . VAL A 1 107 ? -10.648 11.891 3.854 1 98.88 107 VAL A O 1
ATOM 834 N N . ALA A 1 108 ? -9.383 10.359 2.811 1 98.88 108 ALA A N 1
ATOM 835 C CA . ALA A 1 108 ? -8.961 11.297 1.771 1 98.88 108 ALA A CA 1
ATOM 836 C C . ALA A 1 108 ? -10.164 11.883 1.043 1 9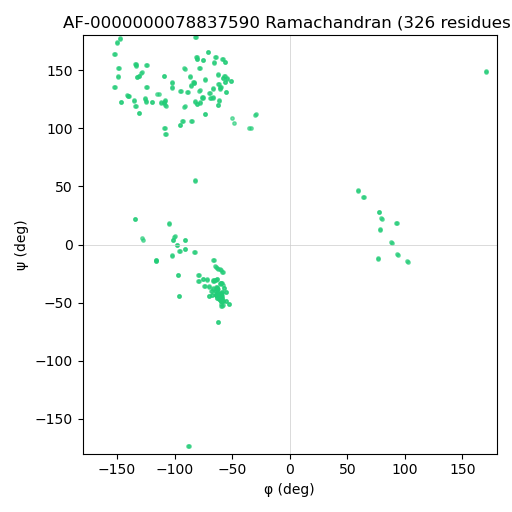8.88 108 ALA A C 1
ATOM 838 O O . ALA A 1 108 ? -10.18 13.07 0.7 1 98.88 108 ALA A O 1
ATOM 839 N N . ARG A 1 109 ? -11.18 11.039 0.761 1 98.75 109 ARG A N 1
ATOM 840 C CA . ARG A 1 109 ? -12.398 11.508 0.109 1 98.75 109 ARG A CA 1
ATOM 841 C C . ARG A 1 109 ? -13.133 12.516 0.985 1 98.75 109 ARG A C 1
ATOM 843 O O . ARG A 1 109 ? -13.586 13.547 0.5 1 98.75 109 ARG A O 1
ATOM 850 N N . ARG A 1 110 ? -13.227 12.219 2.234 1 98.69 110 ARG A N 1
ATOM 851 C CA . ARG A 1 110 ? -13.93 13.102 3.154 1 98.69 110 ARG A CA 1
ATOM 852 C C . ARG A 1 110 ? -13.219 14.453 3.268 1 98.69 110 ARG A C 1
ATOM 854 O O . ARG A 1 110 ? -13.859 15.477 3.492 1 98.69 110 ARG A O 1
ATOM 861 N N . TYR A 1 111 ? -11.93 14.461 3.113 1 98.88 111 TYR A N 1
ATOM 862 C CA . TYR A 1 111 ? -11.141 15.688 3.184 1 98.88 111 TYR A CA 1
ATOM 863 C C . TYR A 1 111 ? -10.992 16.312 1.806 1 98.88 111 TYR A C 1
ATOM 865 O O . TYR A 1 111 ? -10.234 17.281 1.636 1 98.88 111 TYR A O 1
ATOM 873 N N . GLN A 1 112 ? -11.648 15.727 0.793 1 98.56 112 GLN A N 1
ATOM 874 C CA . GLN A 1 112 ? -11.688 16.234 -0.573 1 98.56 112 GLN A CA 1
ATOM 875 C C . GLN A 1 112 ? -10.281 16.344 -1.158 1 98.56 112 GLN A C 1
ATOM 877 O O . GLN A 1 112 ? -9.922 17.359 -1.761 1 98.56 112 GLN A O 1
ATOM 882 N N . VAL A 1 113 ? -9.477 15.297 -0.992 1 98.69 113 VAL A N 1
ATOM 883 C CA . VAL A 1 113 ? -8.133 15.297 -1.565 1 98.69 113 VAL A CA 1
ATOM 884 C C . VAL A 1 113 ? -7.875 13.953 -2.254 1 98.69 113 VAL A C 1
ATOM 886 O O . VAL A 1 113 ? -6.719 13.539 -2.402 1 98.69 113 VAL A O 1
ATOM 889 N N . TRP A 1 114 ? -8.883 13.266 -2.607 1 98.5 114 TRP A N 1
ATOM 890 C CA . TRP A 1 114 ? -8.773 11.961 -3.244 1 98.5 114 TRP A CA 1
ATOM 891 C C . TRP A 1 114 ? -8.602 12.102 -4.754 1 98.5 114 TRP A C 1
ATOM 893 O O . TRP A 1 114 ? -9.289 12.914 -5.387 1 98.5 114 TRP A O 1
ATOM 903 N N . ARG A 1 115 ? -7.723 11.328 -5.301 1 98.25 115 ARG A N 1
ATOM 904 C CA . ARG A 1 115 ? -7.539 11.234 -6.746 1 98.25 115 ARG A CA 1
ATOM 905 C C . ARG A 1 115 ? -8.039 9.891 -7.273 1 98.25 115 ARG A C 1
ATOM 907 O O . ARG A 1 115 ? -7.305 8.906 -7.27 1 98.25 115 ARG A O 1
ATOM 914 N N . ASP A 1 116 ? -9.219 9.883 -7.836 1 97.19 116 ASP A N 1
ATOM 915 C CA . ASP A 1 116 ? -9.875 8.648 -8.266 1 97.19 116 ASP A CA 1
ATOM 916 C C . ASP A 1 116 ? -9.023 7.906 -9.289 1 97.19 116 ASP A C 1
ATOM 918 O O . ASP A 1 116 ? -8.836 6.691 -9.188 1 97.19 116 ASP A O 1
ATOM 922 N N . ALA A 1 117 ? -8.508 8.609 -10.234 1 96.44 117 ALA A N 1
ATOM 923 C CA . ALA A 1 117 ? -7.785 7.996 -11.344 1 96.44 117 ALA A CA 1
ATOM 924 C C . ALA A 1 117 ? -6.5 7.332 -10.859 1 96.44 117 ALA A C 1
ATOM 926 O O . ALA A 1 117 ? -6.078 6.309 -11.406 1 96.44 117 ALA A O 1
ATOM 927 N N . ASP A 1 118 ? -5.898 7.875 -9.797 1 97.38 118 ASP A N 1
ATOM 928 C CA . ASP A 1 118 ? -4.59 7.422 -9.344 1 97.38 118 ASP A CA 1
ATOM 929 C C . ASP A 1 118 ? -4.719 6.41 -8.211 1 97.38 118 ASP A C 1
ATOM 931 O O . ASP A 1 118 ? -3.83 5.582 -8.008 1 97.38 118 ASP A O 1
ATOM 935 N N . GLY A 1 119 ? -5.816 6.5 -7.477 1 98.12 119 GLY A N 1
ATOM 936 C CA . GLY A 1 119 ? -6.047 5.586 -6.367 1 98.12 119 GLY A CA 1
ATOM 937 C C . GLY A 1 119 ? -5.281 5.965 -5.113 1 98.12 119 GLY A C 1
ATOM 938 O O . GLY A 1 119 ? -4.902 5.098 -4.324 1 98.12 119 GLY A O 1
ATOM 939 N N . PHE A 1 120 ? -4.898 7.203 -4.969 1 98.69 120 PHE A N 1
ATOM 940 C CA . PHE A 1 120 ? -4.285 7.762 -3.771 1 98.69 120 PHE A CA 1
ATOM 941 C C . PHE A 1 120 ? -4.625 9.242 -3.629 1 98.69 120 PHE A C 1
ATOM 943 O O . PHE A 1 120 ? -5.289 9.82 -4.492 1 98.69 120 PHE A O 1
ATOM 950 N N . SER A 1 121 ? -4.246 9.875 -2.551 1 98.56 121 SER A N 1
ATOM 951 C CA . SER A 1 121 ? -4.609 11.258 -2.283 1 98.56 121 SER A CA 1
ATOM 952 C C . SER A 1 121 ? -3.689 12.227 -3.025 1 98.56 121 SER A C 1
ATOM 954 O O . SER A 1 121 ? -2.574 11.859 -3.404 1 98.56 121 SER A O 1
ATOM 956 N N . GLU A 1 122 ? -4.168 13.453 -3.158 1 98.31 122 GLU A N 1
ATOM 957 C CA . GLU A 1 122 ? -3.322 14.609 -3.434 1 98.31 122 GLU A CA 1
ATOM 958 C C . GLU A 1 122 ? -2.225 14.758 -2.383 1 98.31 122 GLU A C 1
ATOM 960 O O . GLU A 1 122 ? -2.289 14.133 -1.321 1 98.31 122 GLU A O 1
ATOM 965 N N . ARG A 1 123 ? -1.133 15.445 -2.75 1 98.44 123 ARG A N 1
ATOM 966 C CA . ARG A 1 123 ? -0.293 16.016 -1.701 1 98.44 123 ARG A CA 1
ATOM 967 C C . ARG A 1 123 ? -0.962 17.219 -1.061 1 98.44 123 ARG A C 1
ATOM 969 O O . ARG A 1 123 ? -1.178 18.234 -1.722 1 98.44 123 ARG A O 1
ATOM 976 N N . ALA A 1 124 ? -1.349 17.141 0.172 1 98.62 124 ALA A N 1
ATOM 977 C CA . ALA A 1 124 ? -2.17 18.172 0.798 1 98.62 124 ALA A CA 1
ATOM 978 C C . ALA A 1 124 ? -1.868 18.281 2.289 1 98.62 124 ALA A C 1
ATOM 980 O O . ALA A 1 124 ? -1.425 17.312 2.914 1 98.62 124 ALA A O 1
ATOM 981 N N . LEU A 1 125 ? -2.064 19.422 2.83 1 98.75 125 LEU A N 1
ATOM 982 C CA . LEU A 1 125 ? -1.902 19.734 4.25 1 98.75 125 LEU A CA 1
ATOM 983 C C . LEU A 1 125 ? -3.18 20.328 4.828 1 98.75 125 LEU A C 1
ATOM 985 O O . LEU A 1 125 ? -3.824 21.156 4.191 1 98.75 125 LEU A O 1
ATOM 989 N N . TYR A 1 126 ? -3.598 19.906 5.961 1 98.81 126 TYR A N 1
ATOM 990 C CA . TYR A 1 126 ? -4.625 20.531 6.781 1 98.81 126 TYR A CA 1
ATOM 991 C C . TYR A 1 126 ? -4.105 20.812 8.188 1 98.81 126 TYR A C 1
ATOM 993 O O . TYR A 1 126 ? -3.627 19.906 8.867 1 98.81 126 TYR A O 1
ATOM 1001 N N . LEU A 1 127 ? -4.145 21.969 8.602 1 98.69 127 LEU A N 1
ATOM 1002 C CA . LEU A 1 127 ? -3.961 22.266 10.016 1 98.69 127 LEU A CA 1
ATOM 1003 C C . LEU A 1 127 ? -5.301 22.281 10.742 1 98.69 127 LEU A C 1
ATOM 1005 O O . LEU A 1 127 ? -6.188 23.062 10.391 1 98.69 127 LEU A O 1
ATOM 1009 N N . VAL A 1 128 ? -5.465 21.453 11.672 1 98.56 128 VAL A N 1
ATOM 1010 C CA . VAL A 1 128 ? -6.66 21.391 12.508 1 98.56 128 VAL A CA 1
ATOM 1011 C C . VAL A 1 128 ? -6.336 21.891 13.914 1 98.56 128 VAL A C 1
ATOM 1013 O O . VAL A 1 128 ? -5.422 21.375 14.562 1 98.56 128 VAL A O 1
ATOM 1016 N N . ASP A 1 129 ? -7.031 22.844 14.375 1 97.62 129 ASP A N 1
ATOM 1017 C CA . ASP A 1 129 ? -6.676 23.438 15.664 1 97.62 129 ASP A CA 1
ATOM 1018 C C . ASP A 1 129 ? -7.223 22.609 16.828 1 97.62 129 ASP A C 1
ATOM 1020 O O . ASP A 1 129 ? -7.824 21.547 16.609 1 97.62 129 ASP A O 1
ATOM 1024 N N . ALA A 1 130 ? -6.953 23.016 18.047 1 96.75 130 ALA A N 1
ATOM 1025 C CA . ALA A 1 130 ? -7.246 22.312 19.281 1 96.75 130 ALA A CA 1
ATOM 1026 C C . ALA A 1 130 ? -8.742 22.062 19.438 1 96.75 130 ALA A C 1
ATOM 1028 O O . ALA A 1 130 ? -9.156 21.141 20.156 1 96.75 130 ALA A O 1
ATOM 1029 N N . ASP A 1 131 ? -9.578 22.875 18.719 1 97.12 131 ASP A N 1
ATOM 1030 C CA . ASP A 1 131 ? -11.031 22.734 18.797 1 97.12 131 ASP A CA 1
ATOM 1031 C C . ASP A 1 131 ? -11.562 21.859 17.656 1 97.12 131 ASP A C 1
ATOM 1033 O O . ASP A 1 131 ? -12.766 21.594 17.594 1 97.12 131 ASP A O 1
ATOM 1037 N N . GLY A 1 132 ? -10.695 21.453 16.719 1 98.12 132 GLY A N 1
ATOM 1038 C CA . GLY A 1 132 ? -11.102 20.578 15.625 1 98.12 132 GLY A CA 1
ATOM 1039 C C . GLY A 1 132 ? -11.523 21.344 14.383 1 98.12 132 GLY A C 1
ATOM 1040 O O . GLY A 1 132 ? -12.273 20.828 13.555 1 98.12 132 GLY A O 1
ATOM 1041 N N . VAL A 1 133 ? -11.102 22.594 14.336 1 98.5 133 VAL A N 1
ATOM 1042 C CA . VAL A 1 133 ? -11.477 23.453 13.219 1 98.5 133 VAL A CA 1
ATOM 1043 C C . VAL A 1 133 ? -10.297 23.578 12.25 1 98.5 133 VAL A C 1
ATOM 1045 O O . VAL A 1 133 ? -9.148 23.734 12.68 1 98.5 133 VAL A O 1
ATOM 1048 N N . ILE A 1 134 ? -10.555 23.453 10.977 1 98.75 134 ILE A N 1
ATOM 1049 C CA . ILE A 1 134 ? -9.516 23.625 9.961 1 98.75 134 ILE A CA 1
ATOM 1050 C C . ILE A 1 134 ? -9.047 25.078 9.945 1 98.75 134 ILE A C 1
ATOM 1052 O O . ILE A 1 134 ? -9.859 26 9.766 1 98.75 134 ILE A O 1
ATOM 1056 N N . ARG A 1 135 ? -7.777 25.328 10.062 1 98.19 135 ARG A N 1
ATOM 1057 C CA . ARG A 1 135 ? -7.223 26.688 10.086 1 98.19 135 ARG A CA 1
ATOM 1058 C C . ARG A 1 135 ? -6.316 26.922 8.891 1 98.19 135 ARG A C 1
ATOM 1060 O O . ARG A 1 135 ? -5.969 28.078 8.586 1 98.19 135 ARG A O 1
ATOM 1067 N N . TYR A 1 136 ? -5.949 25.984 8.242 1 98.25 136 TYR A N 1
ATOM 1068 C CA . TYR A 1 136 ? -5.129 26.016 7.035 1 98.25 136 TYR A CA 1
ATOM 1069 C C . TYR A 1 136 ? -5.422 24.828 6.137 1 98.25 136 TYR A C 1
ATOM 1071 O O . TYR A 1 136 ? -5.609 23.703 6.625 1 98.25 136 TYR A O 1
ATOM 1079 N N . ALA A 1 137 ? -5.551 25.031 4.922 1 98.38 137 ALA A N 1
ATOM 1080 C CA . ALA A 1 137 ? -5.762 23.984 3.924 1 98.38 137 ALA A CA 1
ATOM 1081 C C . ALA A 1 137 ? -4.965 24.266 2.652 1 98.38 137 ALA A C 1
ATOM 1083 O O . ALA A 1 137 ? -5.047 25.359 2.094 1 98.38 137 ALA A O 1
ATOM 1084 N N . HIS A 1 138 ? -4.223 23.281 2.254 1 97.69 138 HIS A N 1
ATOM 1085 C CA . HIS A 1 138 ? -3.393 23.422 1.062 1 97.69 138 HIS A CA 1
ATOM 1086 C C . HIS A 1 138 ? -3.396 22.141 0.238 1 97.69 138 HIS A C 1
ATOM 1088 O O . HIS A 1 138 ? -3.178 21.047 0.776 1 97.69 138 HIS A O 1
ATOM 1094 N N . VAL A 1 139 ? -3.672 22.234 -0.99 1 98.25 139 VAL A N 1
ATOM 1095 C CA . VAL A 1 139 ? -3.449 21.172 -1.976 1 98.25 139 VAL A CA 1
ATOM 1096 C C . VAL A 1 139 ? -2.35 21.594 -2.945 1 98.25 139 VAL A C 1
ATOM 1098 O O . VAL A 1 139 ? -2.436 22.656 -3.57 1 98.25 139 VAL A O 1
ATOM 1101 N N . SER A 1 140 ? -1.303 20.812 -3.027 1 97.94 140 SER A N 1
ATOM 1102 C CA . SER A 1 140 ? -0.223 21.141 -3.951 1 97.94 140 SER A CA 1
ATOM 1103 C C . SER A 1 140 ? -0.725 21.203 -5.391 1 97.94 140 SER A C 1
ATOM 1105 O O . SER A 1 140 ? -1.493 20.344 -5.82 1 97.94 140 SER A O 1
ATOM 1107 N N . PRO A 1 141 ? -0.303 22.234 -6.121 1 97 141 PRO A N 1
ATOM 1108 C CA . PRO A 1 141 ? -0.773 22.359 -7.504 1 97 141 PRO A CA 1
ATOM 1109 C C . PRO A 1 141 ? -0.368 21.156 -8.367 1 97 141 PRO A C 1
ATOM 1111 O O . PRO A 1 141 ? -1.077 20.812 -9.32 1 97 141 PRO A O 1
ATOM 1114 N N . LYS A 1 142 ? 0.783 20.641 -8.055 1 96.5 142 LYS A N 1
ATOM 1115 C CA . LYS A 1 142 ? 1.268 19.406 -8.672 1 96.5 142 LYS A CA 1
ATOM 1116 C C . LYS A 1 142 ? 1.704 18.406 -7.621 1 96.5 142 LYS A C 1
ATOM 1118 O O . LYS A 1 142 ? 2.211 18.781 -6.562 1 96.5 142 LYS A O 1
ATOM 1123 N N . LEU A 1 143 ? 1.538 17.094 -7.938 1 95.75 143 LEU A N 1
ATOM 1124 C CA . LEU A 1 143 ? 1.863 16.031 -6.996 1 95.75 143 LEU A CA 1
ATOM 1125 C C . LEU A 1 143 ? 3.328 16.094 -6.582 1 95.75 143 LEU A C 1
ATOM 1127 O O . LEU A 1 143 ? 3.674 15.742 -5.453 1 95.75 143 LEU A O 1
ATOM 1131 N N . GLN A 1 144 ? 4.152 16.516 -7.492 1 94.75 144 GLN A N 1
ATOM 1132 C CA . GLN A 1 144 ? 5.586 16.5 -7.227 1 94.75 144 GLN A CA 1
ATOM 1133 C C . GLN A 1 144 ? 6.008 17.734 -6.445 1 94.75 144 GLN A C 1
ATOM 1135 O O . GLN A 1 144 ? 7.152 17.844 -5.996 1 94.75 144 GLN A O 1
ATOM 1140 N N . HIS A 1 145 ? 5.078 18.656 -6.254 1 96 145 HIS A N 1
ATOM 1141 C CA . HIS A 1 145 ? 5.383 19.891 -5.539 1 96 145 HIS A CA 1
ATOM 1142 C C . HIS A 1 145 ? 5.25 19.703 -4.031 1 96 145 HIS A C 1
ATOM 1144 O O . HIS A 1 145 ? 4.141 19.688 -3.496 1 96 145 HIS A O 1
ATOM 1150 N N . VAL A 1 146 ? 6.355 19.641 -3.383 1 96.44 146 VAL A N 1
ATOM 1151 C CA . VAL A 1 146 ? 6.383 19.609 -1.924 1 96.44 146 VAL A CA 1
ATOM 1152 C C . VAL A 1 146 ? 6.27 21.031 -1.374 1 96.44 146 VAL A C 1
ATOM 1154 O O . VAL A 1 146 ? 7.062 21.906 -1.727 1 96.44 146 VAL A O 1
ATOM 1157 N N . PRO A 1 147 ? 5.312 21.266 -0.565 1 96.81 147 PRO A N 1
ATOM 1158 C CA . PRO A 1 147 ? 5.203 22.609 0.009 1 96.81 147 PRO A CA 1
ATOM 1159 C C . PRO A 1 147 ? 6.461 23.031 0.764 1 96.81 147 PRO A C 1
ATOM 1161 O O . PRO A 1 147 ? 7.094 22.219 1.431 1 96.81 147 PRO A O 1
ATOM 1164 N N . ASP A 1 148 ? 6.734 24.281 0.662 1 96.69 148 ASP A N 1
ATOM 1165 C CA . ASP A 1 148 ? 7.887 24.828 1.374 1 96.69 148 ASP A CA 1
ATOM 1166 C C . ASP A 1 148 ? 7.652 24.828 2.883 1 96.69 148 ASP A C 1
ATOM 1168 O O . ASP A 1 148 ? 6.707 25.438 3.375 1 96.69 148 ASP A O 1
ATOM 1172 N N . ILE A 1 149 ? 8.578 24.234 3.607 1 97.38 149 ILE A N 1
ATOM 1173 C CA . ILE A 1 149 ? 8.367 24.047 5.039 1 97.38 149 ILE A CA 1
ATOM 1174 C C . ILE A 1 149 ? 8.469 25.375 5.762 1 97.38 149 ILE A C 1
ATOM 1176 O O . ILE A 1 149 ? 7.789 25.594 6.766 1 97.38 149 ILE A O 1
ATOM 1180 N N . TYR A 1 150 ? 9.227 26.297 5.289 1 95.44 150 TYR A N 1
ATOM 1181 C CA . TYR A 1 150 ? 9.367 27.594 5.941 1 95.44 150 TYR A CA 1
ATOM 1182 C C . TYR A 1 150 ? 8.125 28.453 5.719 1 95.44 150 TYR A C 1
ATOM 1184 O O . TYR A 1 150 ? 7.727 29.219 6.598 1 95.44 150 TYR A O 1
ATOM 1192 N N . GLU A 1 151 ? 7.562 28.297 4.504 1 96.06 151 GLU A N 1
ATOM 1193 C CA . GLU A 1 151 ? 6.266 28.938 4.301 1 96.06 151 GLU A CA 1
ATOM 1194 C C . GLU A 1 151 ? 5.215 28.359 5.246 1 96.06 151 GLU A C 1
ATOM 1196 O O . GLU A 1 151 ? 4.383 29.109 5.773 1 96.06 151 GLU A O 1
ATOM 1201 N N . LEU A 1 152 ? 5.227 27.078 5.434 1 97.06 152 LEU A N 1
ATOM 1202 C CA . LEU A 1 152 ? 4.316 26.453 6.379 1 97.06 152 LEU A CA 1
ATOM 1203 C C . LEU A 1 152 ? 4.527 27 7.785 1 97.06 152 LEU A C 1
ATOM 1205 O O . LEU A 1 152 ? 3.559 27.312 8.484 1 97.06 152 LEU A O 1
ATOM 1209 N N . PHE A 1 153 ? 5.777 27.156 8.211 1 97.38 153 PHE A N 1
ATOM 1210 C CA . PHE A 1 153 ? 6.074 27.688 9.539 1 97.38 153 PHE A CA 1
ATOM 1211 C C . PHE A 1 153 ? 5.551 29.109 9.68 1 97.38 153 PHE A C 1
ATOM 1213 O O . PHE A 1 153 ? 5.047 29.484 10.742 1 97.38 153 PHE A O 1
ATOM 1220 N N . GLU A 1 154 ? 5.684 29.859 8.609 1 95.75 154 GLU A N 1
ATOM 1221 C CA . GLU A 1 154 ? 5.137 31.219 8.648 1 95.75 154 GLU A CA 1
ATOM 1222 C C . GLU A 1 154 ? 3.627 31.203 8.859 1 95.75 154 GLU A C 1
ATOM 1224 O O . GLU A 1 154 ? 3.092 32 9.617 1 95.75 154 GLU A O 1
ATOM 1229 N N . VAL A 1 155 ? 2.986 30.297 8.164 1 93.94 155 VAL A N 1
ATOM 1230 C CA . VAL A 1 155 ? 1.545 30.125 8.312 1 93.94 155 VAL A CA 1
ATOM 1231 C C . VAL A 1 155 ? 1.215 29.781 9.766 1 93.94 155 VAL A C 1
ATOM 1233 O O . VAL A 1 155 ? 0.321 30.375 10.367 1 93.94 155 VAL A O 1
ATOM 1236 N N . LEU A 1 156 ? 1.953 28.859 10.352 1 95.81 156 LEU A N 1
ATOM 1237 C CA . LEU A 1 156 ? 1.716 28.406 11.719 1 95.81 156 LEU A CA 1
ATOM 1238 C C . LEU A 1 156 ? 1.939 29.547 12.711 1 95.81 156 LEU A C 1
ATOM 1240 O O . LEU A 1 156 ? 1.148 29.734 13.641 1 95.81 156 LEU A O 1
ATOM 1244 N N . ASP A 1 157 ? 2.936 30.328 12.484 1 95.12 157 ASP A N 1
ATOM 1245 C CA . ASP A 1 157 ? 3.244 31.453 13.359 1 95.12 157 ASP A CA 1
ATOM 1246 C C . ASP A 1 157 ? 2.15 32.531 13.289 1 95.12 157 ASP A C 1
ATOM 1248 O O . ASP A 1 157 ? 1.816 33.125 14.305 1 95.12 157 ASP A O 1
ATOM 1252 N N . GLY A 1 158 ? 1.668 32.688 12.109 1 91.88 158 GLY A N 1
ATOM 1253 C CA . GLY A 1 158 ? 0.6 33.656 11.93 1 91.88 158 GLY A CA 1
ATOM 1254 C C . GLY A 1 158 ? -0.686 33.25 12.633 1 91.88 158 GLY A C 1
ATOM 1255 O O . GLY A 1 158 ? -1.451 34.125 13.062 1 91.88 158 GLY A O 1
ATOM 1256 N N . LEU A 1 159 ? -0.959 32 12.75 1 89.88 159 LEU A N 1
ATOM 1257 C CA . LEU A 1 159 ? -2.176 31.5 13.375 1 89.88 159 LEU A CA 1
ATOM 1258 C C . LEU A 1 159 ? -2.059 31.547 14.898 1 89.88 159 LEU A C 1
ATOM 1260 O O . LEU A 1 159 ? -3.072 31.578 15.602 1 89.88 159 LEU A O 1
ATOM 1264 N N . ALA A 1 160 ? -0.858 31.484 15.414 1 81.56 160 ALA A N 1
ATOM 1265 C CA . ALA A 1 160 ? -0.625 31.531 16.859 1 81.56 160 ALA A CA 1
ATOM 1266 C C . ALA A 1 160 ? -0.695 32.938 17.391 1 81.56 160 ALA A C 1
ATOM 1268 O O . ALA A 1 160 ? -0.933 33.156 18.578 1 81.56 160 ALA A O 1
ATOM 1269 N N . ALA A 1 161 ? -0.282 33.906 16.516 1 68.88 161 ALA A N 1
ATOM 1270 C CA . ALA A 1 161 ? -0.256 35.312 16.938 1 68.88 161 ALA A CA 1
ATOM 1271 C C . ALA A 1 161 ? -1.654 35.781 17.312 1 68.88 161 ALA A C 1
ATOM 1273 O O . ALA A 1 161 ? -2.627 35.5 16.609 1 68.88 161 ALA A O 1
ATOM 1274 N N . PRO A 1 162 ? -1.682 36.281 18.578 1 57.56 162 PRO A N 1
ATOM 1275 C CA . PRO A 1 162 ? -2.949 36.875 19 1 57.56 162 PRO A CA 1
ATOM 1276 C C . PRO A 1 162 ? -3.494 37.875 18 1 57.56 162 PRO A C 1
ATOM 1278 O O . PRO A 1 162 ? -2.723 38.531 17.281 1 57.56 162 PRO A O 1
ATOM 1281 N N . LYS A 1 163 ? -4.723 37.5 17.203 1 51.34 163 LYS A N 1
ATOM 1282 C CA . LYS A 1 163 ? -5.352 38.5 16.344 1 51.34 163 LYS A CA 1
ATOM 1283 C C . LYS A 1 163 ? -5.262 39.906 16.969 1 51.34 163 LYS A C 1
ATOM 1285 O O . LYS A 1 163 ? -5.629 40.094 18.125 1 51.34 163 LYS A O 1
ATOM 1290 N N . ALA A 1 164 ? -4.301 40.844 16.562 1 50.31 164 ALA A N 1
ATOM 1291 C CA . ALA A 1 164 ? -4.266 42.188 17.062 1 50.31 164 ALA A CA 1
ATOM 1292 C C . ALA A 1 164 ? -5.664 42.688 17.422 1 50.31 164 ALA A C 1
ATOM 1294 O O . ALA A 1 164 ? -6.602 42.531 16.641 1 50.31 164 ALA A O 1
ATOM 1295 N N . ALA A 1 165 ? -5.922 42.875 18.641 1 45.94 165 ALA A N 1
ATOM 1296 C CA . ALA A 1 165 ? -7.094 43.625 19.094 1 45.94 165 ALA A CA 1
ATOM 1297 C C . ALA A 1 165 ? -7.176 45 18.422 1 45.94 165 ALA A C 1
ATOM 1299 O O . ALA A 1 165 ? -6.152 45.625 18.172 1 45.94 165 ALA A O 1
ATOM 1300 N N . MET B 1 1 ? -1.414 -11.258 10.859 1 81.31 1 MET B N 1
ATOM 1301 C CA . MET B 1 1 ? -2.738 -11.297 10.25 1 81.31 1 MET B CA 1
ATOM 1302 C C . MET B 1 1 ? -3.342 -12.695 10.352 1 81.31 1 MET B C 1
ATOM 1304 O O . MET B 1 1 ? -2.641 -13.695 10.164 1 81.31 1 MET B O 1
ATOM 1308 N N . GLU B 1 2 ? -4.504 -12.727 10.781 1 84.56 2 GLU B N 1
ATOM 1309 C CA . GLU B 1 2 ? -5.219 -13.992 10.922 1 84.56 2 GLU B CA 1
ATOM 1310 C C . GLU B 1 2 ? -6.609 -13.914 10.297 1 84.56 2 GLU B C 1
ATOM 1312 O O . GLU B 1 2 ? -7.195 -12.828 10.211 1 84.56 2 GLU B O 1
ATOM 1317 N N . GLY B 1 3 ? -7.039 -14.992 9.734 1 91.56 3 GLY B N 1
ATOM 1318 C CA . GLY B 1 3 ? -8.383 -15.086 9.18 1 91.56 3 GLY B CA 1
ATOM 1319 C C . GLY B 1 3 ? -8.609 -16.344 8.375 1 91.56 3 GLY B C 1
ATOM 1320 O O . GLY B 1 3 ? -7.691 -16.844 7.707 1 91.56 3 GLY B O 1
ATOM 1321 N N . ASP B 1 4 ? -9.828 -16.781 8.414 1 95.5 4 ASP B N 1
ATOM 1322 C CA . ASP B 1 4 ? -10.219 -17.938 7.613 1 95.5 4 ASP B CA 1
ATOM 1323 C C . ASP B 1 4 ? -10.43 -17.547 6.152 1 95.5 4 ASP B C 1
ATOM 1325 O O . ASP B 1 4 ? -10.766 -16.406 5.855 1 95.5 4 ASP B O 1
ATOM 1329 N N . ALA B 1 5 ? -10.211 -18.516 5.332 1 95.75 5 ALA B N 1
ATOM 1330 C CA . ALA B 1 5 ? -10.547 -18.297 3.928 1 95.75 5 ALA B CA 1
ATOM 1331 C C . ALA B 1 5 ? -12.023 -17.938 3.766 1 95.75 5 ALA B C 1
ATOM 1333 O O . ALA B 1 5 ? -12.883 -18.516 4.441 1 95.75 5 ALA B O 1
ATOM 1334 N N . VAL B 1 6 ? -12.297 -17.094 2.879 1 94.56 6 VAL B N 1
ATOM 1335 C CA . VAL B 1 6 ? -13.672 -16.672 2.664 1 94.56 6 VAL B CA 1
ATOM 1336 C C . VAL B 1 6 ? -14.039 -16.828 1.188 1 94.56 6 VAL B C 1
ATOM 1338 O O . VAL B 1 6 ? -15.094 -16.359 0.754 1 94.56 6 VAL B O 1
ATOM 1341 N N . SER B 1 7 ? -13.125 -17.359 0.419 1 93.06 7 SER B N 1
ATOM 1342 C CA . SER B 1 7 ? -13.305 -17.438 -1.028 1 93.06 7 SER B CA 1
ATOM 1343 C C . SER B 1 7 ? -13.18 -18.875 -1.532 1 93.06 7 SER B C 1
ATOM 1345 O O . SER B 1 7 ? -12.531 -19.703 -0.895 1 93.06 7 SER B O 1
ATOM 1347 N N . THR B 1 8 ? -13.844 -19.078 -2.666 1 92.44 8 THR B N 1
ATOM 1348 C CA . THR B 1 8 ? -13.672 -20.297 -3.438 1 92.44 8 THR B CA 1
ATOM 1349 C C . THR B 1 8 ? -12.914 -20.016 -4.734 1 92.44 8 THR B C 1
ATOM 1351 O O . THR B 1 8 ? -13.336 -19.188 -5.535 1 92.44 8 THR B O 1
ATOM 1354 N N . PRO B 1 9 ? -11.836 -20.703 -4.848 1 95.25 9 PRO B N 1
ATOM 1355 C CA . PRO B 1 9 ? -11.023 -20.422 -6.035 1 95.25 9 PRO B CA 1
ATOM 1356 C C . PRO B 1 9 ? -11.734 -20.781 -7.336 1 95.25 9 PRO B C 1
ATOM 1358 O O . PRO B 1 9 ? -12.711 -21.531 -7.316 1 95.25 9 PRO B O 1
ATOM 1361 N N . LEU B 1 10 ? -11.25 -20.219 -8.461 1 98 10 LEU B N 1
ATOM 1362 C CA . LEU B 1 10 ? -11.688 -20.609 -9.797 1 98 10 LEU B CA 1
ATOM 1363 C C . LEU B 1 10 ? -11.438 -22.094 -10.039 1 98 10 LEU B C 1
ATOM 1365 O O . LEU B 1 10 ? -10.57 -22.703 -9.398 1 98 10 LEU B O 1
ATOM 1369 N N . LYS B 1 11 ? -12.117 -22.641 -10.961 1 97.19 11 LYS B N 1
ATOM 1370 C CA . LYS B 1 11 ? -12.039 -24.062 -11.219 1 97.19 11 LYS B CA 1
ATOM 1371 C C . LYS B 1 11 ? -10.836 -24.406 -12.109 1 97.19 11 LYS B C 1
ATOM 1373 O O . LYS B 1 11 ? -10.547 -23.672 -13.055 1 97.19 11 LYS B O 1
ATOM 1378 N N . VAL B 1 12 ? -10.227 -25.469 -11.773 1 97.94 12 VAL B N 1
ATOM 1379 C CA . VAL B 1 12 ? -9.195 -26.031 -12.633 1 97.94 12 VAL B CA 1
ATOM 1380 C C . VAL B 1 12 ? -9.797 -26.422 -13.977 1 97.94 12 VAL B C 1
ATOM 1382 O O . VAL B 1 12 ? -10.906 -26.969 -14.031 1 97.94 12 VAL B O 1
ATOM 1385 N N . GLY B 1 13 ? -9.125 -26.141 -14.992 1 98 13 GLY B N 1
ATOM 1386 C CA . GLY B 1 13 ? -9.609 -26.469 -16.328 1 98 13 GLY B CA 1
ATOM 1387 C C . GLY B 1 13 ? -10.18 -25.266 -17.062 1 98 13 GLY B C 1
ATOM 1388 O O . GLY B 1 13 ? -10.359 -25.312 -18.281 1 98 13 GLY B O 1
ATOM 1389 N N . GLU B 1 14 ? -10.445 -24.219 -16.375 1 98.12 14 GLU B N 1
ATOM 1390 C CA . GLU B 1 14 ? -11 -23.016 -16.984 1 98.12 14 GLU B CA 1
ATOM 1391 C C . GLU B 1 14 ? -9.898 -22.047 -17.422 1 98.12 14 GLU B C 1
ATOM 1393 O O . GLU B 1 14 ? -8.781 -22.094 -16.891 1 98.12 14 GLU B O 1
ATOM 1398 N N . PRO B 1 15 ? -10.227 -21.266 -18.453 1 98.44 15 PRO B N 1
ATOM 1399 C CA . PRO B 1 15 ? -9.266 -20.219 -18.797 1 98.44 15 PRO B CA 1
ATOM 1400 C C . PRO B 1 15 ? -9.031 -19.234 -17.656 1 98.44 15 PRO B C 1
ATOM 1402 O O . PRO B 1 15 ? -9.969 -18.844 -16.969 1 98.44 15 PRO B O 1
ATOM 1405 N N . ALA B 1 16 ? -7.801 -18.938 -17.406 1 98.81 16 ALA B N 1
ATOM 1406 C CA . ALA B 1 16 ? -7.469 -17.922 -16.406 1 98.81 16 ALA B CA 1
ATOM 1407 C C . ALA B 1 16 ? -7.871 -16.531 -16.891 1 98.81 16 ALA B C 1
ATOM 1409 O O . ALA B 1 16 ? -7.566 -16.141 -18.016 1 98.81 16 ALA B O 1
ATOM 1410 N N . PRO B 1 17 ? -8.562 -15.75 -16.109 1 98.81 17 PRO B N 1
ATOM 1411 C CA . PRO B 1 17 ? -8.844 -14.367 -16.5 1 98.81 17 PRO B CA 1
ATOM 1412 C C . PRO B 1 17 ? -7.57 -13.578 -16.812 1 98.81 17 PRO B C 1
ATOM 1414 O O . PRO B 1 17 ? -6.625 -13.586 -16.016 1 98.81 17 PRO B O 1
ATOM 1417 N N . ASP B 1 18 ? -7.547 -12.898 -17.922 1 98.69 18 ASP B N 1
ATOM 1418 C CA . ASP B 1 18 ? -6.395 -12.07 -18.25 1 98.69 18 ASP B CA 1
ATOM 1419 C C . ASP B 1 18 ? -6.387 -10.781 -17.422 1 98.69 18 ASP B C 1
ATOM 1421 O O . ASP B 1 18 ? -7.398 -10.422 -16.828 1 98.69 18 ASP B O 1
ATOM 1425 N N . PHE B 1 19 ? -5.207 -10.172 -17.297 1 98.88 19 PHE B N 1
ATOM 1426 C CA . PHE B 1 19 ? -5.062 -8.891 -16.625 1 98.88 19 PHE B CA 1
ATOM 1427 C C . PHE B 1 19 ? -3.871 -8.109 -17.172 1 98.88 19 PHE B C 1
ATOM 1429 O O . PHE B 1 19 ? -3.076 -8.656 -17.953 1 98.88 19 PHE B O 1
ATOM 1436 N N . ALA B 1 20 ? -3.807 -6.852 -16.906 1 98.75 20 ALA B N 1
ATOM 1437 C CA . ALA B 1 20 ? -2.678 -5.953 -17.141 1 98.75 20 ALA B CA 1
ATOM 1438 C C . ALA B 1 20 ? -2.363 -5.137 -15.891 1 98.75 20 ALA B C 1
ATOM 1440 O O . ALA B 1 20 ? -3.191 -4.344 -15.43 1 98.75 20 ALA B O 1
ATOM 1441 N N . LEU B 1 21 ? -1.193 -5.383 -15.281 1 98.88 21 LEU B N 1
ATOM 1442 C CA . LEU B 1 21 ? -0.809 -4.719 -14.039 1 98.88 21 LEU B CA 1
ATOM 1443 C C . LEU B 1 21 ? 0.619 -4.191 -14.125 1 98.88 21 LEU B C 1
ATOM 1445 O O . LEU B 1 21 ? 1.477 -4.809 -14.758 1 98.88 21 LEU B O 1
ATOM 1449 N N . PRO B 1 22 ? 0.883 -3.078 -13.547 1 98.69 22 PRO B N 1
ATOM 1450 C CA . PRO B 1 22 ? 2.27 -2.607 -13.5 1 98.69 22 PRO B CA 1
ATOM 1451 C C . PRO B 1 22 ? 3.125 -3.398 -12.508 1 98.69 22 PRO B C 1
ATOM 1453 O O . PRO B 1 22 ? 2.641 -3.799 -11.445 1 98.69 22 PRO B O 1
ATOM 1456 N N . ASP B 1 23 ? 4.34 -3.633 -12.883 1 98.5 23 ASP B N 1
ATOM 1457 C CA . ASP B 1 23 ? 5.312 -4.168 -11.938 1 98.5 23 ASP B CA 1
ATOM 1458 C C . ASP B 1 23 ? 6.008 -3.047 -11.172 1 98.5 23 ASP B C 1
ATOM 1460 O O . ASP B 1 23 ? 5.609 -1.885 -11.266 1 98.5 23 ASP B O 1
ATOM 1464 N N . ALA B 1 24 ? 6.992 -3.373 -10.398 1 97.81 24 ALA B N 1
ATOM 1465 C CA . ALA B 1 24 ? 7.66 -2.438 -9.5 1 97.81 24 ALA B CA 1
ATOM 1466 C C . ALA B 1 24 ? 8.367 -1.335 -10.281 1 97.81 24 ALA B C 1
ATOM 1468 O O . ALA B 1 24 ? 8.688 -0.281 -9.727 1 97.81 24 ALA B O 1
ATOM 1469 N N . ASN B 1 25 ? 8.625 -1.57 -11.57 1 96.62 25 ASN B N 1
ATOM 1470 C CA . ASN B 1 25 ? 9.297 -0.588 -12.406 1 96.62 25 ASN B CA 1
ATOM 1471 C C . ASN B 1 25 ? 8.305 0.227 -13.227 1 96.62 25 ASN B C 1
ATOM 1473 O O . ASN B 1 25 ? 8.703 1.063 -14.047 1 96.62 25 ASN B O 1
ATOM 1477 N N . GLY B 1 26 ? 7.062 -0.09 -13.062 1 97.12 26 GLY B N 1
ATOM 1478 C CA . GLY B 1 26 ? 6.031 0.631 -13.789 1 97.12 26 GLY B CA 1
ATOM 1479 C C . GLY B 1 26 ? 5.727 0.026 -15.148 1 97.12 26 GLY B C 1
ATOM 1480 O O . GLY B 1 26 ? 4.914 0.562 -15.906 1 97.12 26 GLY B O 1
ATOM 1481 N N . GLN B 1 27 ? 6.395 -1.04 -15.43 1 97.81 27 GLN B N 1
ATOM 1482 C CA . GLN B 1 27 ? 6.117 -1.733 -16.688 1 97.81 27 GLN B CA 1
ATOM 1483 C C . GLN B 1 27 ? 4.84 -2.564 -16.578 1 97.81 27 GLN B C 1
ATOM 1485 O O . GLN B 1 27 ? 4.664 -3.324 -15.633 1 97.81 27 GLN B O 1
ATOM 1490 N N . VAL B 1 28 ? 3.984 -2.416 -17.594 1 98.5 28 VAL B N 1
ATOM 1491 C CA . VAL B 1 28 ? 2.74 -3.18 -17.609 1 98.5 28 VAL B CA 1
ATOM 1492 C C . VAL B 1 28 ? 3.025 -4.625 -18 1 98.5 28 VAL B C 1
ATOM 1494 O O . VAL B 1 28 ? 3.674 -4.883 -19.016 1 98.5 28 VAL B O 1
ATOM 1497 N N . VAL B 1 29 ? 2.605 -5.555 -17.219 1 98.5 29 VAL B N 1
ATOM 1498 C CA . VAL B 1 29 ? 2.725 -6.988 -17.453 1 98.5 29 VAL B CA 1
ATOM 1499 C C . VAL B 1 29 ? 1.338 -7.602 -17.625 1 98.5 29 VAL B C 1
ATOM 1501 O O . VAL B 1 29 ? 0.434 -7.352 -16.828 1 98.5 29 VAL B O 1
ATOM 1504 N N . ARG B 1 30 ? 1.183 -8.328 -18.656 1 98.62 30 ARG B N 1
ATOM 1505 C CA . ARG B 1 30 ? -0.06 -9.039 -18.938 1 98.62 30 ARG B CA 1
ATOM 1506 C C . ARG B 1 30 ? 0.117 -10.547 -18.75 1 98.62 30 ARG B C 1
ATOM 1508 O O . ARG B 1 30 ? 1.178 -11.094 -19.062 1 98.62 30 ARG B O 1
ATOM 1515 N N . LEU B 1 31 ? -0.965 -11.172 -18.266 1 98.62 31 LEU B N 1
ATOM 1516 C CA . LEU B 1 31 ? -0.905 -12.625 -18.188 1 98.62 31 LEU B CA 1
ATOM 1517 C C . LEU B 1 31 ? -0.656 -13.234 -19.562 1 98.62 31 LEU B C 1
ATOM 1519 O O . LEU B 1 31 ? 0.095 -14.203 -19.688 1 98.62 31 LEU B O 1
ATOM 1523 N N . SER B 1 32 ? -1.303 -12.688 -20.547 1 97.88 32 SER B N 1
ATOM 1524 C CA . SER B 1 32 ? -1.229 -13.219 -21.906 1 97.88 32 SER B CA 1
ATOM 1525 C C . SER B 1 32 ? 0.194 -13.148 -22.453 1 97.88 32 SER B C 1
ATOM 1527 O O . SER B 1 32 ? 0.522 -13.812 -23.438 1 97.88 32 SER B O 1
ATOM 1529 N N . ASP B 1 33 ? 1.029 -12.266 -21.859 1 96.12 33 ASP B N 1
ATOM 1530 C CA . ASP B 1 33 ? 2.426 -12.156 -22.266 1 96.12 33 ASP B CA 1
ATOM 1531 C C . ASP B 1 33 ? 3.197 -13.438 -21.938 1 96.12 33 ASP B C 1
ATOM 1533 O O . ASP B 1 33 ? 4.305 -13.641 -22.453 1 96.12 33 ASP B O 1
ATOM 1537 N N . PHE B 1 34 ? 2.66 -14.328 -21.141 1 96.69 34 PHE B N 1
ATOM 1538 C CA . PHE B 1 34 ? 3.359 -15.516 -20.672 1 96.69 34 PHE B CA 1
ATOM 1539 C C . PHE B 1 34 ? 2.926 -16.75 -21.453 1 96.69 34 PHE B C 1
ATOM 1541 O O . PHE B 1 34 ? 3.311 -17.875 -21.125 1 96.69 34 PHE B O 1
ATOM 1548 N N . ARG B 1 35 ? 2.039 -16.609 -22.5 1 96.19 35 ARG B N 1
ATOM 1549 C CA . ARG B 1 35 ? 1.677 -17.766 -23.312 1 96.19 35 ARG B CA 1
ATOM 1550 C C . ARG B 1 35 ? 2.92 -18.5 -23.797 1 96.19 35 ARG B C 1
ATOM 1552 O O . ARG B 1 35 ? 3.936 -17.875 -24.109 1 96.19 35 ARG B O 1
ATOM 1559 N N . GLY B 1 36 ? 2.828 -19.859 -23.797 1 95.44 36 GLY B N 1
ATOM 1560 C CA . GLY B 1 36 ? 3.98 -20.672 -24.141 1 95.44 36 GLY B CA 1
ATOM 1561 C C . GLY B 1 36 ? 4.777 -21.109 -22.922 1 95.44 36 GLY B C 1
ATOM 1562 O O . GLY B 1 36 ? 5.648 -21.969 -23.016 1 95.44 36 GLY B O 1
ATOM 1563 N N . ARG B 1 37 ? 4.445 -20.562 -21.766 1 94.38 37 ARG B N 1
ATOM 1564 C CA . ARG B 1 37 ? 5.09 -20.891 -20.5 1 94.38 37 ARG B CA 1
ATOM 1565 C C . ARG B 1 37 ? 4.055 -21.125 -19.406 1 94.38 37 ARG B C 1
ATOM 1567 O O . ARG B 1 37 ? 2.934 -20.625 -19.484 1 94.38 37 ARG B O 1
ATOM 1574 N N . ASN B 1 38 ? 4.414 -21.891 -18.438 1 97.5 38 ASN B N 1
ATOM 1575 C CA . ASN B 1 38 ? 3.602 -22 -17.234 1 97.5 38 ASN B CA 1
ATOM 1576 C C . ASN B 1 38 ? 3.875 -20.875 -16.25 1 97.5 38 ASN B C 1
ATOM 1578 O O . ASN B 1 38 ? 5.023 -20.453 -16.094 1 97.5 38 ASN B O 1
ATOM 1582 N N . VAL B 1 39 ? 2.846 -20.375 -15.656 1 98.69 39 VAL B N 1
ATOM 1583 C CA . VAL B 1 39 ? 2.971 -19.25 -14.727 1 98.69 39 VAL B CA 1
ATOM 1584 C C . VAL B 1 39 ? 2.326 -19.625 -13.391 1 98.69 39 VAL B C 1
ATOM 1586 O O . VAL B 1 39 ? 1.189 -20.094 -13.352 1 98.69 39 VAL B O 1
ATOM 1589 N N . LEU B 1 40 ? 3.068 -19.5 -12.352 1 98.88 40 LEU B N 1
ATOM 1590 C CA . LEU B 1 40 ? 2.5 -19.562 -11.008 1 98.88 40 LEU B CA 1
ATOM 1591 C C . LEU B 1 40 ? 2.156 -18.156 -10.5 1 98.88 40 LEU B C 1
ATOM 1593 O O . LEU B 1 40 ? 3.051 -17.375 -10.195 1 98.88 40 LEU B O 1
ATOM 1597 N N . LEU B 1 41 ? 0.872 -17.844 -10.469 1 98.88 41 LEU B N 1
ATOM 1598 C CA . LEU B 1 41 ? 0.397 -16.609 -9.852 1 98.88 41 LEU B CA 1
ATOM 1599 C C . LEU B 1 41 ? 0.316 -16.766 -8.336 1 98.88 41 LEU B C 1
ATOM 1601 O O . LEU B 1 41 ? -0.372 -17.656 -7.828 1 98.88 41 LEU B O 1
ATOM 1605 N N . VAL B 1 42 ? 1.006 -15.977 -7.699 1 98.88 42 VAL B N 1
ATOM 1606 C CA . VAL B 1 42 ? 1.04 -15.977 -6.238 1 98.88 42 VAL B CA 1
ATOM 1607 C C . VAL B 1 42 ? 0.301 -14.75 -5.711 1 98.88 42 VAL B C 1
ATOM 1609 O O . VAL B 1 42 ? 0.877 -13.664 -5.613 1 98.88 42 VAL B O 1
ATOM 1612 N N . PHE B 1 43 ? -0.946 -14.906 -5.391 1 98.94 43 PHE B N 1
ATOM 1613 C CA . PHE B 1 43 ? -1.682 -13.867 -4.688 1 98.94 43 PHE B CA 1
ATOM 1614 C C . PHE B 1 43 ? -1.324 -13.859 -3.205 1 98.94 43 PHE B C 1
ATOM 1616 O O . PHE B 1 43 ? -1.44 -14.883 -2.529 1 98.94 43 PHE B O 1
ATOM 1623 N N . TYR B 1 44 ? -0.847 -12.75 -2.709 1 98.81 44 TYR B N 1
ATOM 1624 C CA . TYR B 1 44 ? -0.502 -12.641 -1.297 1 98.81 44 TYR B CA 1
ATOM 1625 C C . TYR B 1 44 ? -1.043 -11.344 -0.702 1 98.81 44 TYR B C 1
ATOM 1627 O O . TYR B 1 44 ? -1.283 -10.375 -1.426 1 98.81 44 TYR B O 1
ATOM 1635 N N . PRO B 1 45 ? -1.271 -11.297 0.622 1 98.38 45 PRO B N 1
ATOM 1636 C CA . PRO B 1 45 ? -1.969 -10.164 1.233 1 98.38 45 PRO B CA 1
ATOM 1637 C C . PRO B 1 45 ? -1.22 -8.844 1.057 1 98.38 45 PRO B C 1
ATOM 1639 O O . PRO B 1 45 ? -1.639 -7.992 0.268 1 98.38 45 PRO B O 1
ATOM 1642 N N . LEU B 1 46 ? 0.013 -8.742 1.744 1 98.75 46 LEU B N 1
ATOM 1643 C CA . LEU B 1 46 ? 0.646 -7.43 1.783 1 98.75 46 LEU B CA 1
ATOM 1644 C C . LEU B 1 46 ? 2.164 -7.562 1.835 1 98.75 46 LEU B C 1
ATOM 1646 O O . LEU B 1 46 ? 2.693 -8.453 2.506 1 98.75 46 LEU B O 1
ATOM 1650 N N . ASP B 1 47 ? 2.828 -6.566 1.14 1 98.75 47 ASP B N 1
ATOM 1651 C CA . ASP B 1 47 ? 4.266 -6.406 1.328 1 98.75 47 ASP B CA 1
ATOM 1652 C C . ASP B 1 47 ? 4.609 -6.23 2.805 1 98.75 47 ASP B C 1
ATOM 1654 O O . ASP B 1 47 ? 3.846 -5.621 3.557 1 98.75 47 ASP B O 1
ATOM 1658 N N . TRP B 1 48 ? 5.824 -6.852 3.275 1 98.06 48 TRP B N 1
ATOM 1659 C CA . TRP B 1 48 ? 6.449 -6.609 4.57 1 98.06 48 TRP B CA 1
ATOM 1660 C C . TRP B 1 48 ? 5.707 -7.344 5.68 1 98.06 48 TRP B C 1
ATOM 1662 O O . TRP B 1 48 ? 6.172 -7.387 6.824 1 98.06 48 TRP B O 1
ATOM 1672 N N . SER B 1 49 ? 4.492 -7.883 5.395 1 97.19 49 SER B N 1
ATOM 1673 C CA . SER B 1 49 ? 3.889 -8.734 6.414 1 97.19 49 SER B CA 1
ATOM 1674 C C . SER B 1 49 ? 4.742 -9.969 6.68 1 97.19 49 SER B C 1
ATOM 1676 O O . SER B 1 49 ? 5.371 -10.508 5.762 1 97.19 49 SER B O 1
ATOM 1678 N N . PRO B 1 50 ? 4.781 -10.445 7.871 1 95.31 50 PRO B N 1
ATOM 1679 C CA . PRO B 1 50 ? 5.668 -11.562 8.211 1 95.31 50 PRO B CA 1
ATOM 1680 C C . PRO B 1 50 ? 5.398 -12.805 7.367 1 95.31 50 PRO B C 1
ATOM 1682 O O . PRO B 1 50 ? 6.332 -13.414 6.84 1 95.31 50 PRO B O 1
ATOM 1685 N N . GLY B 1 51 ? 4.141 -13.25 7.301 1 96.19 51 GLY B N 1
ATOM 1686 C CA . GLY B 1 51 ? 3.809 -14.438 6.535 1 96.19 51 GLY B CA 1
ATOM 1687 C C . GLY B 1 51 ? 4.152 -14.312 5.062 1 96.19 51 GLY B C 1
ATOM 1688 O O . GLY B 1 51 ? 4.656 -15.258 4.457 1 96.19 51 GLY B O 1
ATOM 1689 N N . CYS B 1 52 ? 3.896 -13.195 4.477 1 98.06 52 CYS B N 1
ATOM 1690 C CA . CYS B 1 52 ? 4.207 -12.969 3.07 1 98.06 52 CYS B CA 1
ATOM 1691 C C . CYS B 1 52 ? 5.715 -12.922 2.846 1 98.06 52 CYS B C 1
ATOM 1693 O O . CYS B 1 52 ? 6.207 -13.391 1.82 1 98.06 52 CYS B O 1
ATOM 1695 N N . SER B 1 53 ? 6.398 -12.297 3.77 1 97.62 53 SER B N 1
ATOM 1696 C CA . SER B 1 53 ? 7.855 -12.258 3.684 1 97.62 53 SER B CA 1
ATOM 1697 C C . SER B 1 53 ? 8.445 -13.664 3.678 1 97.62 53 SER B C 1
ATOM 1699 O O . SER B 1 53 ? 9.281 -13.984 2.834 1 97.62 53 SER B O 1
ATOM 1701 N N . ARG B 1 54 ? 7.996 -14.508 4.578 1 96.81 54 ARG B N 1
ATOM 1702 C CA . ARG B 1 54 ? 8.477 -15.883 4.637 1 96.81 54 ARG B CA 1
ATOM 1703 C C . ARG B 1 54 ? 8.188 -16.625 3.332 1 96.81 54 ARG B C 1
ATOM 1705 O O . ARG B 1 54 ? 9.055 -17.297 2.793 1 96.81 54 ARG B O 1
ATOM 1712 N N . GLN B 1 55 ? 7.012 -16.531 2.881 1 98.06 55 GLN B N 1
ATOM 1713 C CA . GLN B 1 55 ? 6.582 -17.219 1.676 1 98.06 55 GLN B CA 1
ATOM 1714 C C . GLN B 1 55 ? 7.422 -16.812 0.469 1 98.06 55 GLN B C 1
ATOM 1716 O O . GLN B 1 55 ? 7.969 -17.656 -0.235 1 98.06 55 GLN B O 1
ATOM 1721 N N . LEU B 1 56 ? 7.555 -15.516 0.183 1 98.31 56 LEU B N 1
ATOM 1722 C CA . LEU B 1 56 ? 8.203 -15.055 -1.04 1 98.31 56 LEU B CA 1
ATOM 1723 C C . LEU B 1 56 ? 9.719 -15.203 -0.941 1 98.31 56 LEU B C 1
ATOM 1725 O O . LEU B 1 56 ? 10.391 -15.414 -1.951 1 98.31 56 LEU B O 1
ATOM 1729 N N . ASP B 1 57 ? 10.242 -15.094 0.315 1 98.25 57 ASP B N 1
ATOM 1730 C CA . ASP B 1 57 ? 11.656 -15.422 0.507 1 98.25 57 ASP B CA 1
ATOM 1731 C C . ASP B 1 57 ? 11.945 -16.859 0.062 1 98.25 57 ASP B C 1
ATOM 1733 O O . ASP B 1 57 ? 12.938 -17.109 -0.614 1 98.25 57 ASP B O 1
ATOM 1737 N N . LEU B 1 58 ? 11.094 -17.734 0.541 1 98.25 58 LEU B N 1
ATOM 1738 C CA . LEU B 1 58 ? 11.258 -19.141 0.185 1 98.25 58 LEU B CA 1
ATOM 1739 C C . LEU B 1 58 ? 11.148 -19.328 -1.324 1 98.25 58 LEU B C 1
ATOM 1741 O O . LEU B 1 58 ? 11.938 -20.078 -1.914 1 98.25 58 LEU B O 1
ATOM 1745 N N . TYR B 1 59 ? 10.164 -18.672 -2 1 98.69 59 TYR B N 1
ATOM 1746 C CA . TYR B 1 59 ? 10.008 -18.781 -3.445 1 98.69 59 TYR B CA 1
ATOM 1747 C C . TYR B 1 59 ? 11.227 -18.219 -4.168 1 98.69 59 TYR B C 1
ATOM 1749 O O . TYR B 1 59 ? 11.664 -18.781 -5.18 1 98.69 59 TYR B O 1
ATOM 1757 N N . GLN B 1 60 ? 11.781 -17.156 -3.668 1 98.75 60 GLN B N 1
ATOM 1758 C CA . GLN B 1 60 ? 13.008 -16.594 -4.23 1 98.75 60 GLN B CA 1
ATOM 1759 C C . GLN B 1 60 ? 14.164 -17.594 -4.102 1 98.75 60 GLN B C 1
ATOM 1761 O O . GLN B 1 60 ? 14.914 -17.797 -5.055 1 98.75 60 GLN B O 1
ATOM 1766 N N . GLN B 1 61 ? 14.281 -18.172 -2.93 1 98.44 61 GLN B N 1
ATOM 1767 C CA . GLN B 1 61 ? 15.352 -19.141 -2.68 1 98.44 61 GLN B CA 1
ATOM 1768 C C . GLN B 1 61 ? 15.258 -20.328 -3.629 1 98.44 61 GLN B C 1
ATOM 1770 O O . GLN B 1 61 ? 16.281 -20.906 -4.02 1 98.44 61 GLN B O 1
ATOM 1775 N N . GLU B 1 62 ? 14.047 -20.688 -3.982 1 98.38 62 GLU B N 1
ATOM 1776 C CA . GLU B 1 62 ? 13.828 -21.875 -4.797 1 98.38 62 GLU B CA 1
ATOM 1777 C C . GLU B 1 62 ? 13.492 -21.5 -6.238 1 98.38 62 GLU B C 1
ATOM 1779 O O . GLU B 1 62 ? 12.883 -22.281 -6.961 1 98.38 62 GLU B O 1
ATOM 1784 N N . LEU B 1 63 ? 13.781 -20.344 -6.625 1 98.44 63 LEU B N 1
ATOM 1785 C CA . LEU B 1 63 ? 13.391 -19.844 -7.938 1 98.44 63 LEU B CA 1
ATOM 1786 C C . LEU B 1 63 ? 13.93 -20.75 -9.047 1 98.44 63 LEU B C 1
ATOM 1788 O O . LEU B 1 63 ? 13.242 -20.984 -10.047 1 98.44 63 LEU B O 1
ATOM 1792 N N . ASP B 1 64 ? 15.148 -21.281 -8.883 1 98.12 64 ASP B N 1
ATOM 1793 C CA . ASP B 1 64 ? 15.734 -22.172 -9.875 1 98.12 64 ASP B CA 1
ATOM 1794 C C . ASP B 1 64 ? 14.922 -23.453 -10.016 1 98.12 64 ASP B C 1
ATOM 1796 O O . ASP B 1 64 ? 14.82 -24.016 -11.109 1 98.12 64 ASP B O 1
ATOM 1800 N N . GLU B 1 65 ? 14.414 -23.906 -8.891 1 97.88 65 GLU B N 1
ATOM 1801 C CA . GLU B 1 65 ? 13.586 -25.109 -8.945 1 97.88 65 GLU B CA 1
ATOM 1802 C C . GLU B 1 65 ? 12.328 -24.875 -9.766 1 9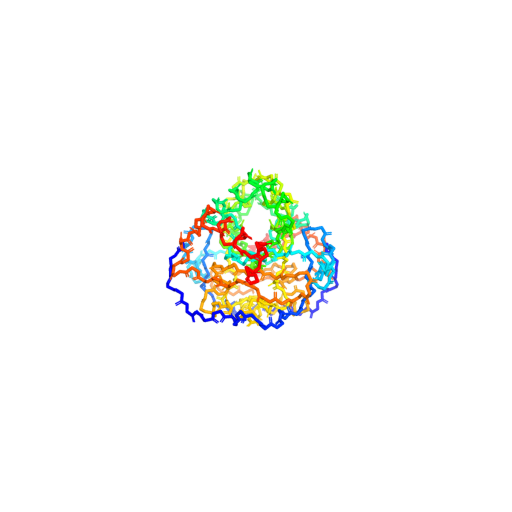7.88 65 GLU B C 1
ATOM 1804 O O . GLU B 1 65 ? 11.883 -25.766 -10.5 1 97.88 65 GLU B O 1
ATOM 1809 N N . PHE B 1 66 ? 11.703 -23.703 -9.68 1 98.12 66 PHE B N 1
ATOM 1810 C CA . PHE B 1 66 ? 10.555 -23.359 -10.516 1 98.12 66 PHE B CA 1
ATOM 1811 C C . PHE B 1 66 ? 10.953 -23.328 -11.992 1 98.12 66 PHE B C 1
ATOM 1813 O O . PHE B 1 66 ? 10.25 -23.875 -12.836 1 98.12 66 PHE B O 1
ATOM 1820 N N . ARG B 1 67 ? 12.078 -22.734 -12.25 1 96.81 67 ARG B N 1
ATOM 1821 C CA . ARG B 1 67 ? 12.555 -22.609 -13.625 1 96.81 67 ARG B CA 1
ATOM 1822 C C . ARG B 1 67 ? 12.836 -23.984 -14.234 1 96.81 67 ARG B C 1
ATOM 1824 O O . ARG B 1 67 ? 12.516 -24.219 -15.398 1 96.81 67 ARG B O 1
ATOM 1831 N N . ASN B 1 68 ? 13.453 -24.797 -13.445 1 96.31 68 ASN B N 1
ATOM 1832 C CA . ASN B 1 68 ? 13.75 -26.156 -13.898 1 96.31 68 ASN B CA 1
ATOM 1833 C C . ASN B 1 68 ? 12.477 -26.891 -14.289 1 96.31 68 ASN B C 1
ATOM 1835 O O . ASN B 1 68 ? 12.523 -27.844 -15.078 1 96.31 68 ASN B O 1
ATOM 1839 N N . ARG B 1 69 ? 11.391 -26.438 -13.742 1 95.31 69 ARG B N 1
ATOM 1840 C CA . ARG B 1 69 ? 10.102 -27.062 -14.031 1 95.31 69 ARG B CA 1
ATOM 1841 C C . ARG B 1 69 ? 9.328 -26.25 -15.07 1 95.31 69 ARG B C 1
ATOM 1843 O O . ARG B 1 69 ? 8.125 -26.453 -15.266 1 95.31 69 ARG B O 1
ATOM 1850 N N . ASN B 1 70 ? 9.969 -25.234 -15.633 1 95.5 70 ASN B N 1
ATOM 1851 C CA . ASN B 1 70 ? 9.398 -24.359 -16.656 1 95.5 70 ASN B CA 1
ATOM 1852 C C . ASN B 1 70 ? 8.211 -23.562 -16.109 1 95.5 70 ASN B C 1
ATOM 1854 O O . ASN B 1 70 ? 7.156 -23.516 -16.75 1 95.5 70 ASN B O 1
ATOM 1858 N N . VAL B 1 71 ? 8.336 -23.109 -14.93 1 98 71 VAL B N 1
ATOM 1859 C CA . VAL B 1 71 ? 7.301 -22.312 -14.297 1 98 71 VAL B CA 1
ATOM 1860 C C . VAL B 1 71 ? 7.852 -20.922 -13.945 1 98 71 VAL B C 1
ATOM 1862 O O . VAL B 1 71 ? 8.883 -20.812 -13.281 1 98 71 VAL B O 1
ATOM 1865 N N . GLU B 1 72 ? 7.227 -19.875 -14.438 1 98.06 72 GLU B N 1
ATOM 1866 C CA . GLU B 1 72 ? 7.52 -18.5 -14.023 1 98.06 72 GLU B CA 1
ATOM 1867 C C . GLU B 1 72 ? 6.676 -18.094 -12.828 1 98.06 72 GLU B C 1
ATOM 1869 O O . GLU B 1 72 ? 5.465 -18.328 -12.797 1 98.06 72 GLU B O 1
ATOM 1874 N N . VAL B 1 73 ? 7.305 -17.547 -11.859 1 98.75 73 VAL B N 1
ATOM 1875 C CA . VAL B 1 73 ? 6.605 -17.109 -10.648 1 98.75 73 VAL B CA 1
ATOM 1876 C C . VAL B 1 73 ? 6.262 -15.633 -10.766 1 98.75 73 VAL B C 1
ATOM 1878 O O . VAL B 1 73 ? 7.105 -14.82 -11.156 1 98.75 73 VAL B O 1
ATOM 1881 N N . VAL B 1 74 ? 5.039 -15.242 -10.477 1 98.88 74 VAL B N 1
ATOM 1882 C CA . VAL B 1 74 ? 4.574 -13.859 -10.492 1 98.88 74 VAL B CA 1
ATOM 1883 C C . VAL B 1 74 ? 3.771 -13.57 -9.227 1 98.88 74 VAL B C 1
ATOM 1885 O O . VAL B 1 74 ? 2.766 -14.234 -8.953 1 98.88 74 VAL B O 1
ATOM 1888 N N . GLY B 1 75 ? 4.23 -12.641 -8.445 1 98.94 75 GLY B N 1
ATOM 1889 C CA . GLY B 1 75 ? 3.469 -12.211 -7.281 1 98.94 75 GLY B CA 1
ATOM 1890 C C . GLY B 1 75 ? 2.459 -11.125 -7.602 1 98.94 75 GLY B C 1
ATOM 1891 O O . GLY B 1 75 ? 2.719 -10.25 -8.43 1 98.94 75 GLY B O 1
ATOM 1892 N N . VAL B 1 76 ? 1.295 -11.125 -6.945 1 98.94 76 VAL B N 1
ATOM 1893 C CA . VAL B 1 76 ? 0.245 -10.133 -7.117 1 98.94 76 VAL B CA 1
ATOM 1894 C C . VAL B 1 76 ? -0.286 -9.695 -5.75 1 98.94 76 VAL B C 1
ATOM 1896 O O . VAL B 1 76 ? -0.68 -10.539 -4.938 1 98.94 76 VAL B O 1
ATOM 1899 N N . SER B 1 77 ? -0.261 -8.477 -5.465 1 98.94 77 SER B N 1
ATOM 1900 C CA . SER B 1 77 ? -0.933 -7.922 -4.293 1 98.94 77 SER B CA 1
ATOM 1901 C C . SER B 1 77 ? -1.433 -6.508 -4.555 1 98.94 77 SER B C 1
ATOM 1903 O O . SER B 1 77 ? -1.184 -5.945 -5.625 1 98.94 77 SER B O 1
ATOM 1905 N N . VAL B 1 78 ? -2.107 -5.922 -3.59 1 98.88 78 VAL B N 1
ATOM 1906 C CA . VAL B 1 78 ? -2.777 -4.641 -3.797 1 98.88 78 VAL B CA 1
ATOM 1907 C C . VAL B 1 78 ? -1.833 -3.5 -3.428 1 98.88 78 VAL B C 1
ATOM 1909 O O . VAL B 1 78 ? -2.203 -2.326 -3.516 1 98.88 78 VAL B O 1
ATOM 1912 N N . ASP B 1 79 ? -0.619 -3.781 -2.916 1 98.88 79 ASP B N 1
ATOM 1913 C CA . ASP B 1 79 ? 0.334 -2.727 -2.582 1 98.88 79 ASP B CA 1
ATOM 1914 C C . ASP B 1 79 ? 0.8 -1.988 -3.834 1 98.88 79 ASP B C 1
ATOM 1916 O O . ASP B 1 79 ? 0.675 -2.502 -4.945 1 98.88 79 ASP B O 1
ATOM 1920 N N . SER B 1 80 ? 1.262 -0.767 -3.68 1 98.62 80 SER B N 1
ATOM 1921 C CA . SER B 1 80 ? 1.681 0.072 -4.797 1 98.62 80 SER B CA 1
ATOM 1922 C C . SER B 1 80 ? 2.979 -0.437 -5.414 1 98.62 80 SER B C 1
ATOM 1924 O O . SER B 1 80 ? 3.695 -1.23 -4.801 1 98.62 80 SER B O 1
ATOM 1926 N N . LEU B 1 81 ? 3.271 0.068 -6.602 1 98.31 81 LEU B N 1
ATOM 1927 C CA . LEU B 1 81 ? 4.512 -0.317 -7.266 1 98.31 81 LEU B CA 1
ATOM 1928 C C . LEU B 1 81 ? 5.723 0.143 -6.457 1 98.31 81 LEU B C 1
ATOM 1930 O O . LEU B 1 81 ? 6.762 -0.524 -6.453 1 98.31 81 LEU B O 1
ATOM 1934 N N . TYR B 1 82 ? 5.668 1.25 -5.684 1 98.62 82 TYR B N 1
ATOM 1935 C CA . TYR B 1 82 ? 6.773 1.737 -4.871 1 98.62 82 TYR B CA 1
ATOM 1936 C C . TYR B 1 82 ? 7.035 0.805 -3.693 1 98.62 82 TYR B C 1
ATOM 1938 O O . TYR B 1 82 ? 8.188 0.508 -3.373 1 98.62 82 TYR B O 1
ATOM 1946 N N . SER B 1 83 ? 5.949 0.39 -3.047 1 98.75 83 SER B N 1
ATOM 1947 C CA . SER B 1 83 ? 6.098 -0.595 -1.981 1 98.75 83 SER B CA 1
ATOM 1948 C C . SER B 1 83 ? 6.719 -1.886 -2.504 1 98.75 83 SER B C 1
ATOM 1950 O O . SER B 1 83 ? 7.652 -2.422 -1.899 1 98.75 83 SER B O 1
ATOM 1952 N N . HIS B 1 84 ? 6.18 -2.393 -3.633 1 98.81 84 HIS B N 1
ATOM 1953 C CA . HIS B 1 84 ? 6.742 -3.586 -4.258 1 98.81 84 HIS B CA 1
ATOM 1954 C C . HIS B 1 84 ? 8.242 -3.428 -4.5 1 98.81 84 HIS B C 1
ATOM 1956 O O . HIS B 1 84 ? 9.023 -4.324 -4.18 1 98.81 84 HIS B O 1
ATOM 1962 N N . GLY B 1 85 ? 8.602 -2.309 -5.137 1 98.62 85 GLY B N 1
ATOM 1963 C CA . GLY B 1 85 ? 9.992 -2.072 -5.473 1 98.62 85 GLY B CA 1
ATOM 1964 C C . GLY B 1 85 ? 10.906 -2.045 -4.258 1 98.62 85 GLY B C 1
ATOM 1965 O O . GLY B 1 85 ? 11.969 -2.672 -4.258 1 98.62 85 GLY B O 1
ATOM 1966 N N . ALA B 1 86 ? 10.516 -1.305 -3.252 1 98.62 86 ALA B N 1
ATOM 1967 C CA . ALA B 1 86 ? 11.312 -1.205 -2.031 1 98.62 86 ALA B CA 1
ATOM 1968 C C . ALA B 1 86 ? 11.453 -2.564 -1.353 1 98.62 86 ALA B C 1
ATOM 1970 O O . ALA B 1 86 ? 12.539 -2.947 -0.927 1 98.62 86 ALA B O 1
ATOM 1971 N N . TRP B 1 87 ? 10.32 -3.275 -1.229 1 98.5 87 TRP B N 1
ATOM 1972 C CA . TRP B 1 87 ? 10.297 -4.586 -0.589 1 98.5 87 TRP B CA 1
ATOM 1973 C C . TRP B 1 87 ? 11.195 -5.57 -1.33 1 98.5 87 TRP B C 1
ATOM 1975 O O . TRP B 1 87 ? 12 -6.273 -0.712 1 98.5 87 TRP B O 1
ATOM 1985 N N . ALA B 1 88 ? 11.047 -5.594 -2.635 1 98.5 88 ALA B N 1
ATOM 1986 C CA . ALA B 1 88 ? 11.852 -6.48 -3.467 1 98.5 88 ALA B CA 1
ATOM 1987 C C . ALA B 1 88 ? 13.336 -6.164 -3.318 1 98.5 88 ALA B C 1
ATOM 1989 O O . ALA B 1 88 ? 14.172 -7.074 -3.266 1 98.5 88 ALA B O 1
ATOM 1990 N N . ALA B 1 89 ? 13.672 -4.887 -3.303 1 97.62 89 ALA B N 1
ATOM 1991 C CA . ALA B 1 89 ? 15.062 -4.465 -3.174 1 97.62 89 ALA B CA 1
ATOM 1992 C C . ALA B 1 89 ? 15.641 -4.891 -1.827 1 97.62 89 ALA B C 1
ATOM 1994 O O . ALA B 1 89 ? 16.766 -5.391 -1.758 1 97.62 89 ALA B O 1
ATOM 1995 N N . VAL B 1 90 ? 14.891 -4.727 -0.776 1 96.81 90 VAL B N 1
ATOM 1996 C CA . VAL B 1 90 ? 15.352 -5.023 0.578 1 96.81 90 VAL B CA 1
ATOM 1997 C C . VAL B 1 90 ? 15.5 -6.531 0.759 1 96.81 90 VAL B C 1
ATOM 1999 O O . VAL B 1 90 ? 16.453 -7 1.387 1 96.81 90 VAL B O 1
ATOM 2002 N N . ARG B 1 91 ? 14.641 -7.293 0.174 1 96.56 91 ARG B N 1
ATOM 2003 C CA . ARG B 1 91 ? 14.578 -8.719 0.469 1 96.56 91 ARG B CA 1
ATOM 2004 C C . ARG B 1 91 ? 15.242 -9.539 -0.637 1 96.56 91 ARG B C 1
ATOM 2006 O O . ARG B 1 91 ? 15.383 -10.758 -0.517 1 96.56 91 ARG B O 1
ATOM 2013 N N . GLY B 1 92 ? 15.57 -8.891 -1.718 1 97.88 92 GLY B N 1
ATOM 2014 C CA . GLY B 1 92 ? 16.219 -9.57 -2.822 1 97.88 92 GLY B CA 1
ATOM 2015 C C . GLY B 1 92 ? 15.273 -10.398 -3.668 1 97.88 92 GLY B C 1
ATOM 2016 O O . GLY B 1 92 ? 15.641 -11.453 -4.176 1 97.88 92 GLY B O 1
ATOM 2017 N N . VAL B 1 93 ? 14.016 -10.047 -3.742 1 98.5 93 VAL B N 1
ATOM 2018 C CA . VAL B 1 93 ? 13.039 -10.711 -4.594 1 98.5 93 VAL B CA 1
ATOM 2019 C C . VAL B 1 93 ? 13.25 -10.297 -6.047 1 98.5 93 VAL B C 1
ATOM 2021 O O . VAL B 1 93 ? 13.25 -9.109 -6.367 1 98.5 93 VAL B O 1
ATOM 2024 N N . THR B 1 94 ? 13.398 -11.289 -6.953 1 98.5 94 THR B N 1
ATOM 2025 C CA . THR B 1 94 ? 13.797 -10.93 -8.312 1 98.5 94 THR B CA 1
ATOM 2026 C C . THR B 1 94 ? 12.703 -11.281 -9.312 1 98.5 94 THR B C 1
ATOM 2028 O O . THR B 1 94 ? 12.773 -10.898 -10.477 1 98.5 94 THR B O 1
ATOM 2031 N N . PHE B 1 95 ? 11.695 -12.062 -8.945 1 98.44 95 PHE B N 1
ATOM 2032 C CA . PHE B 1 95 ? 10.57 -12.289 -9.844 1 98.44 95 PHE B CA 1
ATOM 2033 C C . PHE B 1 95 ? 9.586 -11.125 -9.789 1 98.44 95 PHE B C 1
ATOM 2035 O O . PHE B 1 95 ? 9.586 -10.352 -8.828 1 98.44 95 PHE B O 1
ATOM 2042 N N . PRO B 1 96 ? 8.727 -10.945 -10.797 1 98.44 96 PRO B N 1
ATOM 2043 C CA . PRO B 1 96 ? 7.859 -9.758 -10.852 1 98.44 96 PRO B CA 1
ATOM 2044 C C . PRO B 1 96 ? 6.812 -9.742 -9.734 1 98.44 96 PRO B C 1
ATOM 2046 O O . PRO B 1 96 ? 6.215 -10.773 -9.43 1 98.44 96 PRO B O 1
ATOM 2049 N N . LEU B 1 97 ? 6.711 -8.617 -9.156 1 98.88 97 LEU B N 1
ATOM 2050 C CA . LEU B 1 97 ? 5.598 -8.289 -8.273 1 98.88 97 LEU B CA 1
ATOM 2051 C C . LEU B 1 97 ? 4.66 -7.281 -8.938 1 98.88 97 LEU B C 1
ATOM 2053 O O . LEU B 1 97 ? 5.078 -6.184 -9.297 1 98.88 97 LEU B O 1
ATOM 2057 N N . LEU B 1 98 ? 3.432 -7.684 -9.109 1 98.94 98 LEU B N 1
ATOM 2058 C CA . LEU B 1 98 ? 2.461 -6.863 -9.828 1 98.94 98 LEU B CA 1
ATOM 2059 C C . LEU B 1 98 ? 1.517 -6.164 -8.852 1 98.94 98 LEU B C 1
ATOM 2061 O O . LEU B 1 98 ? 1.063 -6.77 -7.879 1 98.94 98 LEU B O 1
ATOM 2065 N N . ALA B 1 99 ? 1.242 -4.918 -9.188 1 98.94 99 ALA B N 1
ATOM 2066 C CA . ALA B 1 99 ? 0.418 -4.094 -8.305 1 98.94 99 ALA B CA 1
ATOM 2067 C C . ALA B 1 99 ? -1.045 -4.121 -8.734 1 98.94 99 ALA B C 1
ATOM 2069 O O . ALA B 1 99 ? -1.422 -3.475 -9.719 1 98.94 99 ALA B O 1
ATOM 2070 N N . ASP B 1 100 ? -1.858 -4.848 -8.055 1 98.94 100 ASP B N 1
ATOM 2071 C CA . ASP B 1 100 ? -3.311 -4.809 -8.188 1 98.94 100 ASP B CA 1
ATOM 2072 C C . ASP B 1 100 ? -3.908 -3.664 -7.375 1 98.94 100 ASP B C 1
ATOM 2074 O O . ASP B 1 100 ? -4.816 -3.877 -6.57 1 98.94 100 ASP B O 1
ATOM 2078 N N . PHE B 1 101 ? -3.498 -2.512 -7.559 1 98.88 101 PHE B N 1
ATOM 2079 C CA . PHE B 1 101 ? -3.553 -1.362 -6.66 1 98.88 101 PHE B CA 1
ATOM 2080 C C . PHE B 1 101 ? -4.758 -0.484 -6.977 1 98.88 101 PHE B C 1
ATOM 2082 O O . PHE B 1 101 ? -5.422 0.019 -6.07 1 98.88 101 PHE B O 1
ATOM 2089 N N . ASN B 1 102 ? -5.023 -0.214 -8.328 1 98.5 102 ASN B N 1
ATOM 2090 C CA . ASN B 1 102 ? -6.113 0.679 -8.711 1 98.5 102 ASN B CA 1
ATOM 2091 C C . ASN B 1 102 ? -6.758 0.243 -10.023 1 98.5 102 ASN B C 1
ATOM 2093 O O . ASN B 1 102 ? -6.121 0.274 -11.078 1 98.5 102 ASN B O 1
ATOM 2097 N N . PRO B 1 103 ? -8.023 -0.03 -10.102 1 98 103 PRO B N 1
ATOM 2098 C CA . PRO B 1 103 ? -8.891 -0.208 -8.938 1 98 103 PRO B CA 1
ATOM 2099 C C . PRO B 1 103 ? -8.383 -1.287 -7.98 1 98 103 PRO B C 1
ATOM 2101 O O . PRO B 1 103 ? -7.938 -2.35 -8.43 1 98 103 PRO B O 1
ATOM 2104 N N . LYS B 1 104 ? -8.484 -1.053 -6.676 1 98.75 104 LYS B N 1
ATOM 2105 C CA . LYS B 1 104 ? -7.898 -1.943 -5.676 1 98.75 104 LYS B CA 1
ATOM 2106 C C . LYS B 1 104 ? -8.523 -3.332 -5.746 1 98.75 104 LYS B C 1
ATOM 2108 O O . LYS B 1 104 ? -9.734 -3.482 -5.57 1 98.75 104 LYS B O 1
ATOM 2113 N N . GLY B 1 105 ? -7.695 -4.34 -6.008 1 98.81 105 GLY B N 1
ATOM 2114 C CA . GLY B 1 105 ? -8.109 -5.73 -5.906 1 98.81 105 GLY B CA 1
ATOM 2115 C C . GLY B 1 105 ? -8.93 -6.199 -7.094 1 98.81 105 GLY B C 1
ATOM 2116 O O . GLY B 1 105 ? -9.617 -7.219 -7.016 1 98.81 105 GLY B O 1
ATOM 2117 N N . GLU B 1 106 ? -8.969 -5.453 -8.156 1 98.75 106 GLU B N 1
ATOM 2118 C CA . GLU B 1 106 ? -9.758 -5.836 -9.328 1 98.75 106 GLU B CA 1
ATOM 2119 C C . GLU B 1 106 ? -9.375 -7.227 -9.82 1 98.75 106 GLU B C 1
ATOM 2121 O O . GLU B 1 106 ? -10.242 -8.055 -10.109 1 98.75 106 GLU B O 1
ATOM 2126 N N . VAL B 1 107 ? -8.102 -7.523 -9.992 1 98.88 107 VAL B N 1
ATOM 2127 C CA . VAL B 1 107 ? -7.633 -8.82 -10.477 1 98.88 107 VAL B CA 1
ATOM 2128 C C . VAL B 1 107 ? -7.922 -9.898 -9.438 1 98.88 107 VAL B C 1
ATOM 2130 O O . VAL B 1 107 ? -8.375 -10.992 -9.773 1 98.88 107 VAL B O 1
ATOM 2133 N N . ALA B 1 108 ? -7.66 -9.602 -8.164 1 98.88 108 ALA B N 1
ATOM 2134 C CA . ALA B 1 108 ? -7.977 -10.547 -7.094 1 98.88 108 ALA B CA 1
ATOM 2135 C C . ALA B 1 108 ? -9.453 -10.945 -7.133 1 98.88 108 ALA B C 1
ATOM 2137 O O . ALA B 1 108 ? -9.797 -12.102 -6.891 1 98.88 108 ALA B O 1
ATOM 2138 N N . ARG B 1 109 ? -10.344 -9.953 -7.387 1 98.75 109 ARG B N 1
ATOM 2139 C CA . ARG B 1 109 ? -11.773 -10.234 -7.492 1 98.75 109 ARG B CA 1
ATOM 2140 C C . ARG B 1 109 ? -12.062 -11.164 -8.664 1 98.75 109 ARG B C 1
ATOM 2142 O O . ARG B 1 109 ? -12.836 -12.117 -8.531 1 98.75 109 ARG B O 1
ATOM 2149 N N . ARG B 1 110 ? -11.43 -10.914 -9.773 1 98.69 110 ARG B N 1
ATOM 2150 C CA . ARG B 1 110 ? -11.648 -11.734 -10.953 1 98.69 110 ARG B CA 1
ATOM 2151 C C . ARG B 1 110 ? -11.18 -13.164 -10.727 1 98.69 110 ARG B C 1
ATOM 2153 O O . ARG B 1 110 ? -11.742 -14.109 -11.289 1 98.69 110 ARG B O 1
ATOM 2160 N N . TYR B 1 111 ? -10.18 -13.344 -9.914 1 98.81 111 TYR B N 1
ATOM 2161 C CA . TYR B 1 111 ? -9.641 -14.664 -9.602 1 98.81 111 TYR B CA 1
ATOM 2162 C C . TYR B 1 111 ? -10.32 -15.258 -8.375 1 98.81 111 TYR B C 1
ATOM 2164 O O . TYR B 1 111 ? -9.906 -16.312 -7.871 1 98.81 111 TYR B O 1
ATOM 2172 N N . GLN B 1 112 ? -11.336 -14.539 -7.84 1 98.5 112 GLN B N 1
ATOM 2173 C CA . GLN B 1 112 ? -12.148 -14.992 -6.719 1 98.5 112 GLN B CA 1
ATOM 2174 C C . GLN B 1 112 ? -11.289 -15.25 -5.484 1 98.5 112 GLN B C 1
ATOM 2176 O O . GLN B 1 112 ? -11.438 -16.281 -4.82 1 98.5 112 GLN B O 1
ATOM 2181 N N . VAL B 1 113 ? -10.391 -14.336 -5.164 1 98.69 113 VAL B N 1
ATOM 2182 C CA . VAL B 1 113 ? -9.57 -14.477 -3.969 1 98.69 113 VAL B CA 1
ATOM 2183 C C . VAL B 1 113 ? -9.531 -13.164 -3.201 1 98.69 113 VAL B C 1
ATOM 2185 O O . VAL B 1 113 ? -8.578 -12.891 -2.463 1 98.69 113 VAL B O 1
ATOM 2188 N N . TRP B 1 114 ? -10.477 -12.336 -3.398 1 98.5 114 TRP B N 1
ATOM 2189 C CA . TRP B 1 114 ? -10.547 -11.031 -2.75 1 98.5 114 TRP B CA 1
ATOM 2190 C C . TRP B 1 114 ? -11.211 -11.133 -1.384 1 98.5 114 TRP B C 1
ATOM 2192 O O . TRP B 1 114 ? -12.227 -11.82 -1.234 1 98.5 114 TRP B O 1
ATOM 2202 N N . ARG B 1 115 ? -10.656 -10.477 -0.428 1 98.25 115 ARG B N 1
ATOM 2203 C CA . ARG B 1 115 ? -11.25 -10.344 0.9 1 98.25 115 ARG B CA 1
ATOM 2204 C C . ARG B 1 115 ? -11.773 -8.93 1.133 1 98.25 115 ARG B C 1
ATOM 2206 O O . ARG B 1 115 ? -11.023 -8.047 1.558 1 98.25 115 ARG B O 1
ATOM 2213 N N . ASP B 1 116 ? -13.062 -8.75 0.988 1 97.12 116 ASP B N 1
ATOM 2214 C CA . ASP B 1 116 ? -13.672 -7.426 1.053 1 97.12 116 ASP B CA 1
ATOM 2215 C C . ASP B 1 116 ? -13.406 -6.762 2.4 1 97.12 116 ASP B C 1
ATOM 2217 O O . ASP B 1 116 ? -13.039 -5.586 2.457 1 97.12 116 ASP B O 1
ATOM 2221 N N . ALA B 1 117 ? -13.547 -7.496 3.438 1 96.38 117 ALA B N 1
ATOM 2222 C CA . ALA B 1 117 ? -13.453 -6.941 4.785 1 96.38 117 ALA B CA 1
ATOM 2223 C C . ALA B 1 117 ? -12.031 -6.465 5.078 1 96.38 117 ALA B C 1
ATOM 2225 O O . ALA B 1 117 ? -11.836 -5.484 5.801 1 96.38 117 ALA B O 1
ATOM 2226 N N . ASP B 1 118 ? -11.031 -7.117 4.473 1 97.38 118 ASP B N 1
ATOM 2227 C CA . ASP B 1 118 ? -9.633 -6.848 4.797 1 97.38 118 ASP B CA 1
ATOM 2228 C C . ASP B 1 118 ? -9.016 -5.871 3.799 1 97.38 118 ASP B C 1
ATOM 2230 O O . ASP B 1 118 ? -8.055 -5.168 4.121 1 97.38 118 ASP B O 1
ATOM 2234 N N . GLY B 1 119 ? -9.562 -5.848 2.588 1 98.12 119 GLY B N 1
ATOM 2235 C CA . GLY B 1 119 ? -9.055 -4.957 1.561 1 98.12 119 GLY B CA 1
ATOM 2236 C C . GLY B 1 119 ? -7.801 -5.48 0.882 1 98.12 119 GLY B C 1
ATOM 2237 O O . GLY B 1 119 ? -6.957 -4.699 0.439 1 98.12 119 GLY B O 1
ATOM 2238 N N . PHE B 1 120 ? -7.57 -6.762 0.925 1 98.69 120 PHE B N 1
ATOM 2239 C CA . PHE B 1 120 ? -6.496 -7.441 0.208 1 98.69 120 PHE B CA 1
ATOM 2240 C C . PHE B 1 120 ? -6.898 -8.867 -0.144 1 98.69 120 PHE B C 1
ATOM 2242 O O . PHE B 1 120 ? -7.98 -9.32 0.228 1 98.69 120 PHE B O 1
ATOM 2249 N N . SER B 1 121 ? -6.094 -9.578 -0.899 1 98.56 121 SER B N 1
ATOM 2250 C CA . SER B 1 121 ? -6.438 -10.914 -1.369 1 98.56 121 SER B CA 1
ATOM 2251 C C . SER B 1 121 ? -6.18 -11.961 -0.291 1 98.56 121 SER B C 1
ATOM 2253 O O . SER B 1 121 ? -5.395 -11.734 0.63 1 98.56 121 SER B O 1
ATOM 2255 N N . GLU B 1 122 ? -6.809 -13.125 -0.465 1 98.31 122 GLU B N 1
ATOM 2256 C CA . GLU B 1 122 ? -6.395 -14.367 0.172 1 98.31 122 GLU B CA 1
ATOM 2257 C C . GLU B 1 122 ? -4.941 -14.695 -0.151 1 98.31 122 GLU B C 1
ATOM 2259 O O . GLU B 1 122 ? -4.355 -14.117 -1.066 1 98.31 122 GLU B O 1
ATOM 2264 N N . ARG B 1 123 ? -4.305 -15.5 0.707 1 98.38 123 ARG B N 1
ATOM 2265 C CA . ARG B 1 123 ? -3.123 -16.219 0.237 1 98.38 123 ARG B CA 1
ATOM 2266 C C . ARG B 1 123 ? -3.508 -17.359 -0.701 1 98.38 123 ARG B C 1
ATOM 2268 O O . ARG B 1 123 ? -4.168 -18.312 -0.286 1 98.38 123 ARG B O 1
ATOM 2275 N N . ALA B 1 124 ? -3.18 -17.266 -1.95 1 98.62 124 ALA B N 1
ATOM 2276 C CA . ALA B 1 124 ? -3.678 -18.203 -2.951 1 98.62 124 ALA B CA 1
ATOM 2277 C C . ALA B 1 124 ? -2.656 -18.406 -4.066 1 98.62 124 ALA B C 1
ATOM 2279 O O . ALA B 1 124 ? -1.831 -17.531 -4.332 1 98.62 124 ALA B O 1
ATOM 2280 N N . LEU B 1 125 ? -2.682 -19.531 -4.676 1 98.75 125 LEU B N 1
ATOM 2281 C CA . LEU B 1 125 ? -1.841 -19.906 -5.809 1 98.75 125 LEU B CA 1
ATOM 2282 C C . LEU B 1 125 ? -2.691 -20.359 -6.992 1 98.75 125 LEU B C 1
ATOM 2284 O O . LEU B 1 125 ? -3.674 -21.078 -6.82 1 98.75 125 LEU B O 1
ATOM 2288 N N . TYR B 1 126 ? -2.395 -19.922 -8.156 1 98.81 126 TYR B N 1
ATOM 2289 C CA . TYR B 1 126 ? -2.912 -20.453 -9.414 1 98.81 126 TYR B CA 1
ATOM 2290 C C . TYR B 1 126 ? -1.773 -20.844 -10.352 1 98.81 126 TYR B C 1
ATOM 2292 O O . TYR B 1 126 ? -0.898 -20.016 -10.648 1 98.81 126 TYR B O 1
ATOM 2300 N N . LEU B 1 127 ? -1.734 -21.984 -10.766 1 98.69 127 LEU B N 1
ATOM 2301 C CA . LEU B 1 127 ? -0.877 -22.359 -11.883 1 98.69 127 LEU B CA 1
ATOM 2302 C C . LEU B 1 127 ? -1.629 -22.25 -13.211 1 98.69 127 LEU B C 1
ATOM 2304 O O . LEU B 1 127 ? -2.662 -22.891 -13.398 1 98.69 127 LEU B O 1
ATOM 2308 N N . VAL B 1 128 ? -1.175 -21.438 -14.055 1 98.56 128 VAL B N 1
ATOM 2309 C CA . VAL B 1 128 ? -1.735 -21.25 -15.391 1 98.56 128 VAL B CA 1
ATOM 2310 C C . VAL B 1 128 ? -0.786 -21.828 -16.438 1 98.56 128 VAL B C 1
ATOM 2312 O O . VAL B 1 128 ? 0.39 -21.469 -16.484 1 98.56 128 VAL B O 1
ATOM 2315 N N . ASP B 1 129 ? -1.255 -22.703 -17.219 1 97.62 129 ASP B N 1
ATOM 2316 C CA . ASP B 1 129 ? -0.36 -23.391 -18.156 1 97.62 129 ASP B CA 1
ATOM 2317 C C . ASP B 1 129 ? -0.105 -22.531 -19.391 1 97.62 129 ASP B C 1
ATOM 2319 O O . ASP B 1 129 ? -0.588 -21.406 -19.484 1 97.62 129 ASP B O 1
ATOM 2323 N N . ALA B 1 130 ? 0.71 -23.031 -20.312 1 96.75 130 ALA B N 1
ATOM 2324 C CA . ALA B 1 130 ? 1.206 -22.328 -21.5 1 96.75 130 ALA B CA 1
ATOM 2325 C C . ALA B 1 130 ? 0.055 -21.891 -22.406 1 96.75 130 ALA B C 1
ATOM 2327 O O . ALA B 1 130 ? 0.199 -20.969 -23.203 1 96.75 130 ALA B O 1
ATOM 2328 N N . ASP B 1 131 ? -1.125 -22.547 -22.266 1 97.12 131 ASP B N 1
ATOM 2329 C CA . ASP B 1 131 ? -2.285 -22.219 -23.078 1 97.12 131 ASP B CA 1
ATOM 2330 C C . ASP B 1 131 ? -3.221 -21.25 -22.359 1 97.12 131 ASP B C 1
ATOM 2332 O O . ASP B 1 131 ? -4.234 -20.828 -22.922 1 97.12 131 ASP B O 1
ATOM 2336 N N . GLY B 1 132 ? -2.934 -20.938 -21.094 1 98.12 132 GLY B N 1
ATOM 2337 C CA . GLY B 1 132 ? -3.73 -19.984 -20.344 1 98.12 132 GLY B CA 1
ATOM 2338 C C . GLY B 1 132 ? -4.836 -20.641 -19.531 1 98.12 132 GLY B C 1
ATOM 2339 O O . GLY B 1 132 ? -5.836 -19.984 -19.203 1 98.12 132 GLY B O 1
ATOM 2340 N N . VAL B 1 133 ? -4.66 -21.922 -19.328 1 98.5 133 VAL B N 1
ATOM 2341 C CA . VAL B 1 133 ? -5.672 -22.672 -18.594 1 98.5 133 VAL B CA 1
ATOM 2342 C C . VAL B 1 133 ? -5.203 -22.922 -17.156 1 98.5 133 VAL B C 1
ATOM 2344 O O . VAL B 1 133 ? -4.035 -23.234 -16.922 1 98.5 133 VAL B O 1
ATOM 2347 N N . ILE B 1 134 ? -6.074 -22.719 -16.219 1 98.75 134 ILE B N 1
ATOM 2348 C CA . ILE B 1 134 ? -5.758 -22.984 -14.812 1 98.75 134 ILE B CA 1
ATOM 2349 C C . ILE B 1 134 ? -5.562 -24.484 -14.602 1 98.75 134 ILE B C 1
ATOM 2351 O O . ILE B 1 134 ? -6.453 -25.281 -14.914 1 98.75 134 ILE B O 1
ATOM 2355 N N . ARG B 1 135 ? -4.461 -24.906 -14.047 1 98.19 135 ARG B N 1
ATOM 2356 C CA . ARG B 1 135 ? -4.152 -26.328 -13.836 1 98.19 135 ARG B CA 1
ATOM 2357 C C . ARG B 1 135 ? -4.051 -26.641 -12.344 1 98.19 135 ARG B C 1
ATOM 2359 O O . ARG B 1 135 ? -4.062 -27.812 -11.953 1 98.19 135 ARG B O 1
ATOM 2366 N N . TYR B 1 136 ? -3.969 -25.719 -11.562 1 98.25 136 TYR B N 1
ATOM 2367 C CA . TYR B 1 136 ? -3.92 -25.828 -10.109 1 98.25 136 TYR B CA 1
ATOM 2368 C C . TYR B 1 136 ? -4.48 -24.578 -9.453 1 98.25 136 TYR B C 1
ATOM 2370 O O . TYR B 1 136 ? -4.238 -23.453 -9.922 1 98.25 136 TYR B O 1
ATOM 2378 N N . ALA B 1 137 ? -5.25 -24.703 -8.492 1 98.38 137 ALA B N 1
ATOM 2379 C CA . ALA B 1 137 ? -5.816 -23.609 -7.719 1 98.38 137 ALA B CA 1
ATOM 2380 C C . ALA B 1 137 ? -5.844 -23.953 -6.23 1 98.38 137 ALA B C 1
ATOM 2382 O O . ALA B 1 137 ? -6.344 -25 -5.84 1 98.38 137 ALA B O 1
ATOM 2383 N N . HIS B 1 138 ? -5.309 -23.062 -5.461 1 97.62 138 HIS B N 1
ATOM 2384 C CA . HIS B 1 138 ? -5.258 -23.266 -4.02 1 97.62 138 HIS B CA 1
ATOM 2385 C C . HIS B 1 138 ? -5.52 -21.953 -3.27 1 97.62 138 HIS B C 1
ATOM 2387 O O . HIS B 1 138 ? -4.91 -20.922 -3.576 1 97.62 138 HIS B O 1
ATOM 2393 N N . VAL B 1 139 ? -6.406 -21.969 -2.375 1 98.19 139 VAL B N 1
ATOM 2394 C CA . VAL B 1 139 ? -6.594 -20.906 -1.384 1 98.19 139 VAL B CA 1
ATOM 2395 C C . VAL B 1 139 ? -6.23 -21.438 0.003 1 98.19 139 VAL B C 1
ATOM 2397 O O . VAL B 1 139 ? -6.766 -22.453 0.448 1 98.19 139 VAL B O 1
ATOM 2400 N N . SER B 1 140 ? -5.289 -20.781 0.66 1 97.88 140 SER B N 1
ATOM 2401 C CA . SER B 1 140 ? -4.906 -21.219 2 1 97.88 140 SER B CA 1
ATOM 2402 C C . SER B 1 140 ? -6.094 -21.156 2.957 1 97.88 140 SER B C 1
ATOM 2404 O O . SER B 1 140 ? -6.855 -20.188 2.951 1 97.88 140 SER B O 1
ATOM 2406 N N . PRO B 1 141 ? -6.254 -22.219 3.756 1 96.88 141 PRO B N 1
ATOM 2407 C CA . PRO B 1 141 ? -7.391 -22.219 4.68 1 96.88 141 PRO B CA 1
ATOM 2408 C C . PRO B 1 141 ? -7.352 -21.062 5.672 1 96.88 141 PRO B C 1
ATOM 2410 O O . PRO B 1 141 ? -8.398 -20.594 6.121 1 96.88 141 PRO B O 1
ATOM 2413 N N . LYS B 1 142 ? -6.148 -20.703 6.031 1 96.38 142 LYS B N 1
ATOM 2414 C CA . LYS B 1 142 ? -5.906 -19.531 6.859 1 96.38 142 LYS B CA 1
ATOM 2415 C C . LYS B 1 142 ? -4.852 -18.625 6.23 1 96.38 142 LYS B C 1
ATOM 2417 O O . LYS B 1 142 ? -3.92 -19.094 5.586 1 96.38 142 LYS B O 1
ATOM 2422 N N . LEU B 1 143 ? -4.992 -17.297 6.453 1 95.75 143 LEU B N 1
ATOM 2423 C CA . LEU B 1 143 ? -4.086 -16.312 5.867 1 95.75 143 LEU B CA 1
ATOM 2424 C C . LEU B 1 143 ? -2.645 -16.594 6.281 1 95.75 143 LEU B C 1
ATOM 2426 O O . LEU B 1 143 ? -1.713 -16.328 5.516 1 95.75 143 LEU B O 1
ATOM 2430 N N . GLN B 1 144 ? -2.488 -17.062 7.477 1 94.62 144 GLN B N 1
ATOM 2431 C CA . GLN B 1 144 ? -1.141 -17.25 8.008 1 94.62 144 GLN B CA 1
ATOM 2432 C C . GLN B 1 144 ? -0.537 -18.562 7.52 1 94.62 144 GLN B C 1
ATOM 2434 O O . GLN B 1 144 ? 0.648 -18.812 7.734 1 94.62 144 GLN B O 1
ATOM 2439 N N . HIS B 1 145 ? -1.338 -19.359 6.836 1 95.81 145 HIS B N 1
ATOM 2440 C CA . HIS B 1 145 ? -0.865 -20.641 6.348 1 95.81 145 HIS B CA 1
ATOM 2441 C C . HIS B 1 145 ? -0.161 -20.5 5 1 95.81 145 HIS B C 1
ATOM 2443 O O . HIS B 1 145 ? -0.814 -20.359 3.967 1 95.81 145 HIS B O 1
ATOM 2449 N N . VAL B 1 146 ? 1.121 -20.609 5.027 1 96.38 146 VAL B N 1
ATOM 2450 C CA . VAL B 1 146 ? 1.912 -20.641 3.801 1 96.38 146 VAL B CA 1
ATOM 2451 C C . VAL B 1 146 ? 1.918 -22.047 3.219 1 96.38 146 VAL B C 1
ATOM 2453 O O . VAL B 1 146 ? 2.287 -23 3.902 1 96.38 146 VAL B O 1
ATOM 2456 N N . PRO B 1 147 ? 1.497 -22.203 2.021 1 96.69 147 PRO B N 1
ATOM 2457 C CA . PRO B 1 147 ? 1.526 -23.531 1.424 1 96.69 147 PRO B CA 1
ATOM 2458 C C . PRO B 1 147 ? 2.924 -24.156 1.425 1 96.69 147 PRO B C 1
ATOM 2460 O O . PRO B 1 147 ? 3.914 -23.453 1.221 1 96.69 147 PRO B O 1
ATOM 2463 N N . ASP B 1 148 ? 2.947 -25.422 1.601 1 96.62 148 ASP B N 1
ATOM 2464 C CA . ASP B 1 148 ? 4.215 -26.141 1.575 1 96.62 148 ASP B CA 1
ATOM 2465 C C . ASP B 1 148 ? 4.812 -26.156 0.17 1 96.62 148 ASP B C 1
ATOM 2467 O O . ASP B 1 148 ? 4.195 -26.672 -0.768 1 96.62 148 ASP B O 1
ATOM 2471 N N . ILE B 1 149 ? 6.039 -25.719 0.064 1 97.31 149 ILE B N 1
ATOM 2472 C CA . ILE B 1 149 ? 6.641 -25.547 -1.254 1 97.31 149 ILE B CA 1
ATOM 2473 C C . ILE B 1 149 ? 6.926 -26.922 -1.867 1 97.31 149 ILE B C 1
ATOM 2475 O O . ILE B 1 149 ? 6.859 -27.078 -3.088 1 97.31 149 ILE B O 1
ATOM 2479 N N . TYR B 1 150 ? 7.207 -27.906 -1.089 1 95.44 150 TYR B N 1
ATOM 2480 C CA . TYR B 1 150 ? 7.496 -29.234 -1.621 1 95.44 150 TYR B CA 1
ATOM 2481 C C . TYR B 1 150 ? 6.223 -29.906 -2.117 1 95.44 150 TYR B C 1
ATOM 2483 O O . TYR B 1 150 ? 6.25 -30.656 -3.102 1 95.44 150 TYR B O 1
ATOM 2491 N N . GLU B 1 151 ? 5.129 -29.625 -1.381 1 95.94 151 GLU B N 1
ATOM 2492 C CA . GLU B 1 151 ? 3.85 -30.094 -1.912 1 95.94 151 GLU B CA 1
ATOM 2493 C C . GLU B 1 151 ? 3.537 -29.422 -3.25 1 95.94 151 GLU B C 1
ATOM 2495 O O . GLU B 1 151 ? 3.018 -30.062 -4.164 1 95.94 151 GLU B O 1
ATOM 2500 N N . LEU B 1 152 ? 3.811 -28.156 -3.354 1 97 152 LEU B N 1
ATOM 2501 C CA . LEU B 1 152 ? 3.629 -27.438 -4.609 1 97 152 LEU B CA 1
ATOM 2502 C C . LEU B 1 152 ? 4.473 -28.062 -5.719 1 97 152 LEU B C 1
ATOM 2504 O O . LEU B 1 152 ? 3.986 -28.266 -6.832 1 97 152 LEU B O 1
ATOM 2508 N N . PHE B 1 153 ? 5.734 -28.406 -5.426 1 97.38 153 PHE B N 1
ATOM 2509 C CA . PHE B 1 153 ? 6.609 -29.016 -6.418 1 97.38 153 PHE B CA 1
ATOM 2510 C C . PHE B 1 153 ? 6.059 -30.375 -6.871 1 97.38 153 PHE B C 1
ATOM 2512 O O . PHE B 1 153 ? 6.141 -30.719 -8.047 1 97.38 153 PHE B O 1
ATOM 2519 N N . GLU B 1 154 ? 5.504 -31.094 -5.914 1 95.69 154 GLU B N 1
ATOM 2520 C CA . GLU B 1 154 ? 4.887 -32.375 -6.277 1 95.69 154 GLU B CA 1
ATOM 2521 C C . GLU B 1 154 ? 3.73 -32.156 -7.254 1 95.69 154 GLU B C 1
ATOM 2523 O O . GLU B 1 154 ? 3.572 -32.906 -8.203 1 95.69 154 GLU B O 1
ATOM 2528 N N . VAL B 1 155 ? 2.941 -31.156 -6.965 1 93.88 155 VAL B N 1
ATOM 2529 C CA . VAL B 1 155 ? 1.831 -30.812 -7.848 1 93.88 155 VAL B CA 1
ATOM 2530 C C . VAL B 1 155 ? 2.361 -30.469 -9.234 1 93.88 155 VAL B C 1
ATOM 2532 O O . VAL B 1 155 ? 1.852 -30.969 -10.242 1 93.88 155 VAL B O 1
ATOM 2535 N N . LEU B 1 156 ? 3.414 -29.688 -9.32 1 95.81 156 LEU B N 1
ATOM 2536 C CA . LEU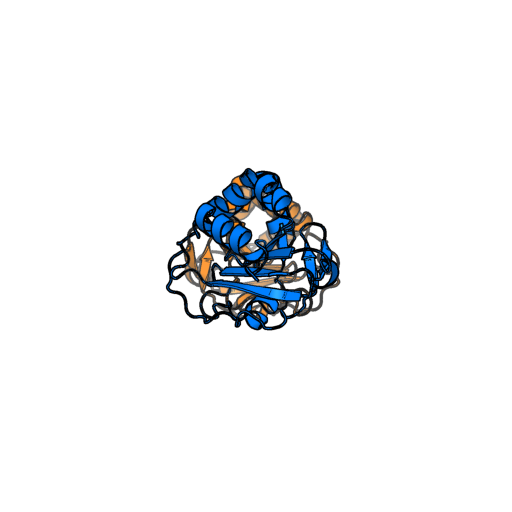 B 1 156 ? 3.992 -29.266 -10.586 1 95.81 156 LEU B CA 1
ATOM 2537 C C . LEU B 1 156 ? 4.555 -30.453 -11.359 1 95.81 156 LEU B C 1
ATOM 2539 O O . LEU B 1 156 ? 4.352 -30.562 -12.57 1 95.81 156 LEU B O 1
ATOM 2543 N N . ASP B 1 157 ? 5.168 -31.344 -10.664 1 95.12 157 ASP B N 1
ATOM 2544 C CA . ASP B 1 157 ? 5.738 -32.531 -11.289 1 95.12 157 ASP B CA 1
ATOM 2545 C C . ASP B 1 157 ? 4.641 -33.438 -11.844 1 95.12 157 ASP B C 1
ATOM 2547 O O . ASP B 1 157 ? 4.809 -34.062 -12.906 1 95.12 157 ASP B O 1
ATOM 2551 N N . GLY B 1 158 ? 3.596 -33.5 -11.102 1 91.94 158 GLY B N 1
ATOM 2552 C CA . GLY B 1 158 ? 2.475 -34.312 -11.547 1 91.94 158 GLY B CA 1
ATOM 2553 C C . GLY B 1 158 ? 1.813 -33.781 -12.805 1 91.94 158 GLY B C 1
ATOM 2554 O O . GLY B 1 158 ? 1.283 -34.562 -13.609 1 91.94 158 GLY B O 1
ATOM 2555 N N . LEU B 1 159 ? 1.806 -32.5 -13.008 1 89.88 159 LEU B N 1
ATOM 2556 C CA . LEU B 1 159 ? 1.179 -31.875 -14.156 1 89.88 159 LEU B CA 1
ATOM 2557 C C . LEU B 1 159 ? 2.07 -31.984 -15.391 1 89.88 159 LEU B C 1
ATOM 2559 O O . LEU B 1 159 ? 1.585 -31.906 -16.516 1 89.88 159 LEU B O 1
ATOM 2563 N N . ALA B 1 160 ? 3.355 -32.094 -15.195 1 81.56 160 ALA B N 1
ATOM 2564 C CA . ALA B 1 160 ? 4.305 -32.219 -16.297 1 81.56 160 ALA B CA 1
ATOM 2565 C C . ALA B 1 160 ? 4.34 -33.656 -16.844 1 81.56 160 ALA B C 1
ATOM 2567 O O . ALA B 1 160 ? 4.75 -33.875 -17.984 1 81.56 160 ALA B O 1
ATOM 2568 N N . ALA B 1 161 ? 4.094 -34.594 -15.914 1 69.62 161 ALA B N 1
ATOM 2569 C CA . ALA B 1 161 ? 4.152 -36 -16.312 1 69.62 161 ALA B CA 1
ATOM 2570 C C . ALA B 1 161 ? 3.109 -36.312 -17.391 1 69.62 161 ALA B C 1
ATOM 2572 O O . ALA B 1 161 ? 1.965 -35.875 -17.297 1 69.62 161 ALA B O 1
ATOM 2573 N N . PRO B 1 162 ? 3.713 -36.844 -18.5 1 57.16 162 PRO B N 1
ATOM 2574 C CA . PRO B 1 162 ? 2.801 -37.312 -19.547 1 57.16 162 PRO B CA 1
ATOM 2575 C C . PRO B 1 162 ? 1.681 -38.188 -19.016 1 57.16 162 PRO B C 1
ATOM 2577 O O . PRO B 1 162 ? 1.876 -38.938 -18.047 1 57.16 162 PRO B O 1
ATOM 2580 N N . LYS B 1 163 ? 0.28 -37.594 -18.906 1 52.75 163 LYS B N 1
ATOM 2581 C CA . LYS B 1 163 ? -0.834 -38.469 -18.547 1 52.75 163 LYS B CA 1
ATOM 2582 C C . LYS B 1 163 ? -0.625 -39.875 -19.109 1 52.75 163 LYS B C 1
ATOM 2584 O O . LYS B 1 163 ? -0.322 -40.062 -20.281 1 52.75 163 LYS B O 1
ATOM 2589 N N . ALA B 1 164 ? -0.146 -40.969 -18.312 1 51.31 164 ALA B N 1
ATOM 2590 C CA . ALA B 1 164 ? -0.033 -42.344 -18.781 1 51.31 164 ALA B CA 1
ATOM 2591 C C . ALA B 1 164 ? -1.075 -42.656 -19.844 1 51.31 164 ALA B C 1
ATOM 2593 O O . ALA B 1 164 ? -2.264 -42.375 -19.672 1 51.31 164 ALA B O 1
ATOM 2594 N N . ALA B 1 165 ? -0.703 -42.875 -21.047 1 47.09 165 ALA B N 1
ATOM 2595 C CA . ALA B 1 165 ? -1.53 -43.5 -22.094 1 47.09 165 ALA B CA 1
ATOM 2596 C C . ALA B 1 165 ? -2.145 -44.812 -21.609 1 47.09 165 ALA B C 1
ATOM 2598 O O . ALA B 1 165 ? -1.509 -45.562 -20.875 1 47.09 165 ALA B O 1
#

Foldseek 3Di:
DKDFADWDFDDFFAFQDWDWFAWLVRDTDIPLVQAVFKEKEWFAFDQPPPLVLVQQLVCQVCVVVCVVLRYAYEYEKQDDSNSRNVSCVVSVRDGTYTHCHVVQCPSLVSRGQDDPVRSMGFGKIFIAGNRRTTHDIDGDRMNSDRDDVVVVSVSSVVVPPDPDD/DKDFADWDFDDFFAFQDKDWFAWLVRDTDIPLVQAVFKEKEWFAFDQPPPLVLVQQLVCQVCVVVCVVLRYAYEYEKQDDSNSRNVSCVVSVRDGTYTHCHVVQCPSLVSRGQDDPVRSMGFGKIFMAGNHRTTHDIDGDRMNSDRDDVVVVSVSSVVVPPDPDD

Sequence (330 aa):
MEGDAVSTPLKVGEPAPDFALPDANGQVVRLSDFRGRNVLLVFYPLDWSPGCSRQLDLYQQELDEFRNRNVEVVGVSVDSLYSHGAWAAVRGVTFPLLADFNPKGEVARRYQVWRDADGFSERALYLVDADGVIRYAHVSPKLQHVPDIYELFEVLDGLAAPKAAMEGDAVSTPLKVGEPAPDFALPDANGQVVRLSDFRGRNVLLVFYPLDWSPGCSRQLDLYQQELDEFRNRNVEVVGVSVDSLYSHGAWAAVRGVTFPLLADFNPKGEVARRYQVWRDADGFSERALYLVDADGVIRYAHVSPKLQHVPDIYELFEVLDGLAAPKAA

Organism: Phenylobacterium zucineum (strain HLK1) (NCBI:txid450851)

Radius of gyration: 22.42 Å; Cα contacts (8 Å, |Δi|>4): 685; chains: 2; bounding box: 31×87×47 Å

Secondary structure (DSSP, 8-state):
---B----PPPTTSBPPP-EEE-TTS-EEEGGGGTTSEEEEEE-S-TT-HHHHHHHHHHHHTHHHHHHTTEEEEEEESS-HHHHHHHHHHHT--S-EEE-TTTTTHHHHHTT-EETTTTEE-SEEEEE-TTSBEEEEEE-SBTT-PPPHHHHHHHHHHHHS----/---B----PPPTTSBPPP-EEE-TTS-EEEGGGGTTSEEEEEE-S-TT-HHHHHHHHHHHHTHHHHHHTTEEEEEEESS-HHHHHHHHHHHT--S-EEE-TTTTTHHHHHTT-EETTTTEE-SEEEEE-TTSBEEEEEE-SBTT-PPPHHHHHHHHHHHHS----

pLDDT: mean 96.06, std 7.78, range [45.94, 98.94]

InterPro domains:
  IPR000866 Alkyl hydroperoxide reductase subunit C/ Thiol specific antioxidant [PF00578] (12-136)
  IPR013766 Thioredoxin domain [PS51352] (10-161)
  IPR024706 Peroxiredoxin, AhpC-type [PIRSF000239] (10-142)
  IPR036249 Thioredoxin-like superfamily [SSF52833] (8-159)
  IPR050455 Thiol Peroxidase Tpx Subfamily [PTHR43110] (9-157)

Nearest PDB structures (foldseek):
  5c04-assembly1_B  TM=9.531E-01  e=1.389E-20  Mycobacterium tuberculosis
  4xih-assembly1_B-2  TM=9.487E-01  e=1.638E-19  Mycobacterium tuberculosis CCDC5079
  5id2-assembly1_B  TM=9.467E-01  e=1.980E-19  Mycobacterium tuberculosis H37Rv
  1xvw-assembly1_B  TM=9.201E-01  e=6.425E-18  Mycobacterium tuberculosis
  2yzh-assembly1_D  TM=8.794E-01  e=8.834E-13  Aquifex aeolicus VF5